Protein AF-A0A935SMT1-F1 (afdb_monomer_lite)

Sequence (274 aa):
MKRYRVLSFDMDSRSHLIKFYQDNSETIKDKTNYQNILLSLKTQFGEDNFNLKIQDLLDIGSKPHSIIAYHNKFLEQIRSSFIIGAYYPALTGACALGERILNHLLLNLRDNYKNTPEYKLVYRKNSFDNWDTLINTLTSWNILLSNASSNYKILKEKRNASIHFTSETDYKERQQAHEALILIQKIIEEQFTAFGDRPWFITDIPGEIYIKSSWESNPFIQLVYLPNSVLVGYKHEIKTIVPSIVINDEFVYGLNTLTDQEFSTKRKMLINDK

Radius of gyration: 21.51 Å; chains: 1; bounding box: 45×62×63 Å

pLDDT: mean 93.0, std 6.71, range [62.22, 98.56]

Foldseek 3Di:
DWFWWFQAWDKDQLLVLLVCLVVPVDDPVSVVVNVVSLVVQCVLQNDPVQVQLSVQDNLLGMFFGFHDDPLRVLLVVLSSCLSNVVLLCNLLSLLVSLQVVLLVCCVQCLVVVCPDPLSVVPVPDNGDPPQVSSLVSCVVLVLADPQLSVLSVVSVVLNVVSVDDDPVCVPCSSVSSSVSSSSSSSNRNRRGHSADDDPQWDHPAPPIITGFPVCCPPSNCVVHPNVSTDTAALPKDFPDPPPHTDIDRPDDDDPDDDHSVRRRVSNNVVVVVD

Structure (mmCIF, N/CA/C/O backbone):
data_AF-A0A935SMT1-F1
#
_entry.id   AF-A0A935SMT1-F1
#
loop_
_atom_site.group_PDB
_atom_site.id
_atom_site.type_symbol
_atom_site.label_atom_id
_atom_site.label_alt_id
_atom_site.label_comp_id
_atom_site.label_asym_id
_atom_site.label_entity_id
_atom_site.label_seq_id
_atom_site.pdbx_PDB_ins_code
_atom_site.Cartn_x
_atom_site.Cartn_y
_atom_site.Cartn_z
_atom_site.occupancy
_atom_site.B_iso_or_equiv
_atom_site.auth_seq_id
_atom_site.auth_comp_id
_atom_site.auth_asym_id
_atom_site.auth_atom_id
_atom_site.pdbx_PDB_model_num
ATOM 1 N N . MET A 1 1 ? 15.975 -3.447 -23.149 1.00 83.88 1 MET A N 1
ATOM 2 C CA . MET A 1 1 ? 15.822 -2.072 -23.685 1.00 83.88 1 MET A CA 1
ATOM 3 C C . MET A 1 1 ? 14.800 -1.285 -22.898 1.00 83.88 1 MET A C 1
ATOM 5 O O . MET A 1 1 ? 15.101 -0.179 -22.474 1.00 83.88 1 MET A O 1
ATOM 9 N N . LYS A 1 2 ? 13.598 -1.841 -22.744 1.00 92.62 2 LYS A N 1
ATOM 10 C CA . LYS A 1 2 ? 12.524 -1.231 -21.976 1.00 92.62 2 LYS A CA 1
ATOM 11 C C . LYS A 1 2 ? 12.621 -1.605 -20.497 1.00 92.62 2 LYS A C 1
ATOM 13 O O . LYS A 1 2 ? 13.309 -2.572 -20.156 1.00 92.62 2 LYS A O 1
ATOM 18 N N . ARG A 1 3 ? 11.960 -0.823 -19.653 1.00 95.38 3 ARG A N 1
ATOM 19 C CA . ARG A 1 3 ? 11.749 -1.090 -18.231 1.00 95.38 3 ARG A CA 1
ATOM 20 C C . ARG A 1 3 ? 10.288 -0.863 -17.899 1.00 95.38 3 ARG A C 1
ATOM 22 O O . ARG A 1 3 ? 9.640 -0.011 -18.506 1.00 95.38 3 ARG A O 1
ATOM 29 N N . TYR A 1 4 ? 9.776 -1.635 -16.952 1.00 96.50 4 TYR A N 1
ATOM 30 C CA . TYR A 1 4 ? 8.433 -1.416 -16.435 1.00 96.50 4 TYR A CA 1
ATOM 31 C C . TYR A 1 4 ? 8.428 -0.151 -15.587 1.00 96.50 4 TYR A C 1
ATOM 33 O O . TYR A 1 4 ? 9.112 -0.091 -14.569 1.00 96.50 4 TYR A O 1
ATOM 41 N N . ARG A 1 5 ? 7.683 0.861 -16.029 1.00 95.50 5 ARG A N 1
ATOM 42 C CA . ARG A 1 5 ? 7.455 2.106 -15.301 1.00 95.50 5 ARG A CA 1
ATOM 43 C C . ARG A 1 5 ? 6.213 1.970 -14.435 1.00 95.50 5 ARG A C 1
ATOM 45 O O . ARG A 1 5 ? 5.144 1.630 -14.947 1.00 95.50 5 ARG A O 1
ATOM 52 N N . VAL A 1 6 ? 6.351 2.283 -13.152 1.00 94.25 6 VAL A N 1
ATOM 53 C CA . VAL A 1 6 ? 5.227 2.335 -12.216 1.00 94.25 6 VAL A CA 1
ATOM 54 C C . VAL A 1 6 ? 4.478 3.648 -12.432 1.00 94.25 6 VAL A C 1
ATOM 56 O O . VAL A 1 6 ? 5.052 4.725 -12.285 1.00 94.25 6 VAL A O 1
ATOM 59 N N . LEU A 1 7 ? 3.207 3.558 -12.828 1.00 89.81 7 LEU A N 1
ATOM 60 C CA . LEU A 1 7 ? 2.361 4.725 -13.124 1.00 89.81 7 LEU A CA 1
ATOM 61 C C . LEU A 1 7 ? 0.996 4.682 -12.437 1.00 89.81 7 LEU A C 1
ATOM 63 O O . LEU A 1 7 ? 0.390 5.730 -12.233 1.00 89.81 7 LEU A O 1
ATOM 67 N N . SER A 1 8 ? 0.524 3.492 -12.075 1.00 89.12 8 SER A N 1
ATOM 68 C CA . SER A 1 8 ? -0.805 3.290 -11.507 1.00 89.12 8 SER A CA 1
ATOM 69 C C . SER A 1 8 ? -0.701 3.064 -10.004 1.00 89.12 8 SER A C 1
ATOM 71 O O . SER A 1 8 ? -0.373 1.967 -9.547 1.00 89.12 8 SER A O 1
ATOM 73 N N . PHE A 1 9 ? -0.987 4.104 -9.228 1.00 91.94 9 PHE A N 1
ATOM 74 C CA . PHE A 1 9 ? -0.970 4.065 -7.768 1.00 91.94 9 PHE A CA 1
ATOM 75 C C . PHE A 1 9 ? -2.169 4.813 -7.184 1.00 91.94 9 PHE A C 1
ATOM 77 O O . PHE A 1 9 ? -2.806 5.631 -7.845 1.00 91.94 9 PHE A O 1
ATOM 84 N N . ASP A 1 10 ? -2.483 4.491 -5.940 1.00 93.12 10 ASP A N 1
ATOM 85 C CA . ASP A 1 10 ? -3.602 5.019 -5.175 1.00 93.12 10 ASP A CA 1
ATOM 86 C C . ASP A 1 10 ? -3.064 5.825 -3.988 1.00 93.12 10 ASP A C 1
ATOM 88 O O . ASP A 1 10 ? -2.146 5.393 -3.287 1.00 93.12 10 ASP A O 1
ATOM 92 N N . MET A 1 11 ? -3.620 7.019 -3.794 1.00 91.94 11 MET A N 1
ATOM 93 C CA . MET A 1 11 ? -3.213 7.962 -2.758 1.00 91.94 11 MET A CA 1
ATOM 94 C C . MET A 1 11 ? -4.387 8.853 -2.344 1.00 91.94 11 MET A C 1
ATOM 96 O O . MET A 1 11 ? -5.293 9.127 -3.126 1.00 91.94 11 MET A O 1
ATOM 100 N N . ASP A 1 12 ? -4.320 9.364 -1.120 1.00 94.25 12 ASP A N 1
ATOM 101 C CA . ASP A 1 12 ? -5.205 10.404 -0.605 1.00 94.25 12 ASP A CA 1
ATOM 102 C C . ASP A 1 12 ? -4.364 11.358 0.242 1.00 94.25 12 ASP A C 1
ATOM 104 O O . ASP A 1 12 ? -3.879 10.990 1.316 1.00 94.25 12 ASP A O 1
ATOM 108 N N . SER A 1 13 ? -4.161 12.569 -0.275 1.00 94.00 13 SER A N 1
ATOM 109 C CA . SER A 1 13 ? -3.344 13.620 0.335 1.00 94.00 13 SER A CA 1
ATOM 110 C C . SER A 1 13 ? -4.173 14.711 1.017 1.00 94.00 13 SER A C 1
ATOM 112 O O . SER A 1 13 ? -3.616 15.730 1.425 1.00 94.00 13 SER A O 1
ATOM 114 N N . ARG A 1 14 ? -5.494 14.536 1.166 1.00 95.38 14 ARG A N 1
ATOM 115 C CA . ARG A 1 14 ? -6.378 15.588 1.702 1.00 95.38 14 ARG A CA 1
ATOM 116 C C . ARG A 1 14 ? -6.002 16.029 3.112 1.00 95.38 14 ARG A C 1
ATOM 118 O O . ARG A 1 14 ? -6.043 17.221 3.385 1.00 95.38 14 ARG A O 1
ATOM 125 N N . SER A 1 15 ? -5.574 15.113 3.979 1.00 96.00 15 SER A N 1
ATOM 126 C CA . SER A 1 15 ? -5.045 15.437 5.316 1.00 96.00 15 S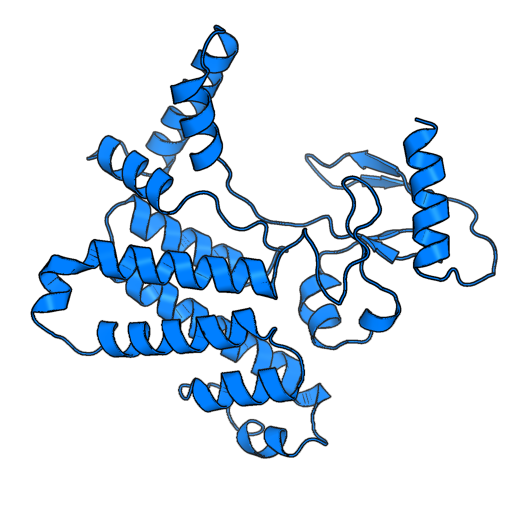ER A CA 1
ATOM 127 C C . SER A 1 15 ? -3.845 16.392 5.248 1.00 96.00 15 SER A C 1
ATOM 129 O O . SER A 1 15 ? -3.777 17.364 5.996 1.00 96.00 15 SER A O 1
ATOM 131 N N . HIS A 1 16 ? -2.915 16.150 4.319 1.00 94.62 16 HIS A N 1
ATOM 132 C CA . HIS A 1 16 ? -1.757 17.012 4.103 1.00 94.62 16 HIS A CA 1
ATOM 133 C C . HIS A 1 16 ? -2.174 18.383 3.562 1.00 94.62 16 HIS A C 1
ATOM 135 O O . HIS A 1 16 ? -1.711 19.402 4.066 1.00 94.62 16 HIS A O 1
ATOM 141 N N . LEU A 1 17 ? -3.085 18.413 2.585 1.00 94.44 17 LEU A N 1
ATOM 142 C CA . LEU A 1 17 ? -3.597 19.659 2.009 1.00 94.44 17 LEU A CA 1
ATOM 143 C C . LEU A 1 17 ? -4.352 20.506 3.040 1.00 94.44 17 LEU A C 1
ATOM 145 O O . LEU A 1 17 ? -4.173 21.718 3.070 1.00 94.44 17 LEU A O 1
ATOM 149 N N . ILE A 1 18 ? -5.155 19.887 3.911 1.00 95.00 18 ILE A N 1
ATOM 150 C CA . ILE A 1 18 ? -5.840 20.586 5.009 1.00 95.00 18 ILE A CA 1
ATOM 151 C C . ILE A 1 18 ? -4.824 21.280 5.904 1.00 95.00 18 ILE A C 1
ATOM 153 O O . ILE A 1 18 ? -4.951 22.479 6.131 1.00 95.00 18 ILE A O 1
ATOM 157 N N . LYS A 1 19 ? -3.804 20.549 6.366 1.00 93.56 19 LYS A N 1
ATOM 158 C CA . LYS A 1 19 ? -2.768 21.112 7.233 1.00 93.56 19 LYS A CA 1
ATOM 159 C C . LYS A 1 19 ? -2.008 22.243 6.537 1.00 93.56 19 LYS A C 1
ATOM 161 O O . LYS A 1 19 ? -1.865 23.322 7.096 1.00 93.56 19 LYS A O 1
ATOM 166 N N . PHE A 1 20 ? -1.604 22.024 5.285 1.00 93.31 20 PHE A N 1
ATOM 167 C CA . PHE A 1 20 ? -0.946 23.046 4.474 1.00 93.31 20 PHE A CA 1
ATOM 168 C C . PHE A 1 20 ? -1.778 24.331 4.397 1.00 93.31 20 PHE A C 1
ATOM 170 O O . PHE A 1 20 ? -1.256 25.412 4.655 1.00 93.31 20 PHE A O 1
ATOM 177 N N . TYR A 1 21 ? -3.072 24.221 4.091 1.00 93.44 21 TYR A N 1
ATOM 178 C CA . TYR A 1 21 ? -3.947 25.383 3.991 1.00 93.44 21 TYR A CA 1
ATOM 179 C C . TYR A 1 21 ? -4.240 26.034 5.345 1.00 93.44 21 TYR A C 1
ATOM 181 O O . TYR A 1 21 ? -4.327 27.257 5.402 1.00 93.44 21 TYR A O 1
ATOM 189 N N . GLN A 1 22 ? -4.364 25.275 6.432 1.00 88.88 22 GLN A N 1
ATOM 190 C CA . GLN A 1 22 ? -4.521 25.853 7.771 1.00 88.88 22 GLN A CA 1
ATOM 191 C C . GLN A 1 22 ? -3.324 26.729 8.156 1.00 88.88 22 GLN A C 1
ATOM 193 O O . GLN A 1 22 ? -3.518 27.798 8.730 1.00 88.88 22 GLN A O 1
ATOM 198 N N . ASP A 1 23 ? -2.120 26.308 7.769 1.00 89.19 23 ASP A N 1
ATOM 199 C CA . ASP A 1 23 ? -0.878 26.988 8.130 1.00 89.19 23 ASP A CA 1
ATOM 200 C C . ASP A 1 23 ? -0.494 28.114 7.142 1.00 89.19 23 ASP A C 1
ATOM 202 O O . ASP A 1 23 ? 0.168 29.069 7.539 1.00 89.19 23 ASP A O 1
ATOM 206 N N . ASN A 1 24 ? -0.895 28.024 5.861 1.00 88.00 24 ASN A N 1
ATOM 207 C CA . ASN A 1 24 ? -0.335 28.850 4.772 1.00 88.00 24 ASN A CA 1
ATOM 208 C C . ASN A 1 24 ? -1.377 29.517 3.842 1.00 88.00 24 ASN A C 1
ATOM 210 O O . ASN A 1 24 ? -1.016 29.987 2.764 1.00 88.00 24 ASN A O 1
ATOM 214 N N . SER A 1 25 ? -2.676 29.542 4.176 1.00 83.00 25 SER A N 1
ATOM 215 C CA . SER A 1 25 ? -3.699 30.121 3.274 1.00 83.00 25 SER A CA 1
ATOM 216 C C . SER A 1 25 ? -3.649 31.650 3.194 1.00 83.00 25 SER A C 1
ATOM 218 O O . SER A 1 25 ? -4.391 32.352 3.887 1.00 83.00 25 SER A O 1
ATOM 220 N N . GLU A 1 26 ? -2.847 32.172 2.273 1.00 83.94 26 GLU A N 1
ATOM 221 C CA . GLU A 1 26 ? -2.718 33.615 2.041 1.00 83.94 26 GLU A CA 1
ATOM 222 C C . GLU A 1 26 ? -3.620 34.109 0.900 1.00 83.94 26 GLU A C 1
ATOM 224 O O . GLU A 1 26 ? -4.198 35.199 0.981 1.00 83.94 26 GLU A O 1
ATOM 229 N N . THR A 1 27 ? -3.812 33.304 -0.151 1.00 89.69 27 THR A N 1
ATOM 230 C CA . THR A 1 27 ? -4.522 33.742 -1.361 1.00 89.69 27 THR A CA 1
ATOM 231 C C . THR A 1 27 ? -6.014 33.390 -1.357 1.00 89.69 27 THR A C 1
ATOM 233 O O . THR A 1 27 ? -6.475 32.478 -0.668 1.00 89.69 27 THR A O 1
ATOM 236 N N . ILE A 1 28 ? -6.804 34.092 -2.184 1.00 87.00 28 ILE A N 1
ATOM 237 C CA . ILE A 1 28 ? -8.218 33.742 -2.429 1.00 87.00 28 ILE A CA 1
ATOM 238 C C . ILE A 1 28 ? -8.327 32.314 -2.985 1.00 87.00 28 ILE A C 1
ATOM 240 O O . ILE A 1 28 ? -9.208 31.562 -2.577 1.00 87.00 28 ILE A O 1
ATOM 244 N N . LYS A 1 29 ? -7.405 31.921 -3.874 1.00 90.19 29 LYS A N 1
ATOM 245 C CA . LYS A 1 29 ? -7.378 30.586 -4.480 1.00 90.19 29 LYS A CA 1
ATOM 246 C C . LYS A 1 29 ? -7.160 29.491 -3.433 1.00 90.19 29 LYS A C 1
ATOM 248 O O . LYS A 1 29 ? -7.851 28.477 -3.481 1.00 90.19 29 LYS A O 1
ATOM 253 N N . ASP A 1 30 ? -6.260 29.707 -2.476 1.00 90.31 30 ASP A N 1
ATOM 254 C CA . ASP A 1 30 ? -5.999 28.751 -1.391 1.00 90.31 30 ASP A CA 1
ATOM 255 C C . ASP A 1 30 ? -7.227 28.576 -0.500 1.00 90.31 30 ASP A C 1
ATOM 257 O O . ASP A 1 30 ? -7.635 27.451 -0.214 1.00 90.31 30 ASP A O 1
ATOM 261 N N . LYS A 1 31 ? -7.898 29.686 -0.166 1.00 89.94 31 LYS A N 1
ATOM 262 C CA . LYS A 1 31 ? -9.157 29.665 0.589 1.00 89.94 31 LYS A CA 1
ATOM 263 C C . LYS A 1 31 ? -10.252 28.893 -0.150 1.00 89.94 31 LYS A C 1
ATOM 265 O O . LYS A 1 31 ? -10.936 28.077 0.466 1.00 89.94 31 LYS A O 1
ATOM 270 N N . THR A 1 32 ? -10.400 29.096 -1.461 1.00 93.56 32 THR A N 1
ATOM 271 C CA . THR A 1 32 ? -11.358 28.341 -2.285 1.00 93.56 32 THR A CA 1
ATOM 272 C C . THR A 1 32 ? -11.012 26.852 -2.340 1.00 93.56 32 THR A C 1
ATOM 274 O O . THR A 1 32 ? -11.894 26.014 -2.165 1.00 93.56 32 THR A O 1
ATOM 277 N N . ASN A 1 33 ? -9.739 26.495 -2.529 1.00 93.19 33 ASN A N 1
ATOM 278 C CA . ASN A 1 33 ? -9.302 25.097 -2.543 1.00 93.19 33 ASN A CA 1
ATOM 279 C C . ASN A 1 33 ? -9.557 24.408 -1.199 1.00 93.19 33 ASN A C 1
ATOM 281 O O . ASN A 1 33 ? -10.091 23.299 -1.170 1.00 93.19 33 ASN A O 1
ATOM 285 N N . TYR A 1 34 ? -9.242 25.080 -0.093 1.00 94.56 34 TYR A N 1
ATOM 286 C CA . TYR A 1 34 ? -9.531 24.596 1.252 1.00 94.56 34 TYR A CA 1
ATOM 287 C C . TYR A 1 34 ? -11.031 24.342 1.453 1.00 94.56 34 TYR A C 1
ATOM 289 O O . TYR A 1 34 ? -11.426 23.254 1.872 1.00 94.56 34 TYR A O 1
ATOM 297 N N . GLN A 1 35 ? -11.884 25.300 1.075 1.00 94.62 35 GLN A N 1
ATOM 298 C CA . GLN A 1 35 ? -13.340 25.145 1.155 1.00 94.62 35 GLN A CA 1
ATOM 299 C C . GLN A 1 35 ? -13.855 23.982 0.299 1.00 94.62 35 GLN A C 1
ATOM 301 O O . GLN A 1 35 ? -14.699 23.218 0.765 1.00 94.62 35 GLN A O 1
ATOM 306 N N . ASN A 1 36 ? -13.318 23.795 -0.909 1.00 95.94 36 ASN A N 1
ATOM 307 C CA . ASN A 1 36 ? -13.680 22.675 -1.778 1.00 95.94 36 ASN A CA 1
ATOM 308 C C . ASN A 1 36 ? -13.307 21.319 -1.159 1.00 95.94 36 ASN A C 1
ATOM 310 O O . ASN A 1 36 ? -14.089 20.370 -1.244 1.00 95.94 36 ASN A O 1
ATOM 314 N N . ILE A 1 37 ? -12.147 21.225 -0.498 1.00 96.12 37 ILE A N 1
ATOM 315 C CA . ILE A 1 37 ? -11.741 20.013 0.229 1.00 96.12 37 ILE A CA 1
ATOM 316 C C . ILE A 1 37 ? -12.716 19.732 1.376 1.00 96.12 37 ILE A C 1
ATOM 318 O O . ILE A 1 37 ? -13.196 18.605 1.503 1.00 96.12 37 ILE A O 1
ATOM 322 N N . LEU A 1 38 ? -13.057 20.743 2.181 1.00 96.56 38 LEU A N 1
ATOM 323 C CA . LEU A 1 38 ? -14.014 20.575 3.278 1.00 96.56 38 LEU A CA 1
ATOM 324 C C . LEU A 1 38 ? -15.405 20.175 2.775 1.00 96.56 38 LEU A C 1
ATOM 326 O O . LEU A 1 38 ? -16.023 19.282 3.349 1.00 96.56 38 LEU A O 1
ATOM 330 N N . LEU A 1 39 ? -15.887 20.786 1.690 1.00 97.00 39 LEU A N 1
ATOM 331 C CA . LEU A 1 39 ? -17.174 20.444 1.081 1.00 97.00 39 LEU A CA 1
ATOM 332 C C . LEU A 1 39 ? -17.189 18.997 0.565 1.00 97.00 39 LEU A C 1
ATOM 334 O O . LEU A 1 39 ? -18.155 18.269 0.796 1.00 97.00 39 LEU A O 1
ATOM 338 N N . SER A 1 40 ? -16.109 18.560 -0.084 1.00 96.88 40 SER A N 1
ATOM 339 C CA . SER A 1 40 ? -15.934 17.172 -0.527 1.00 96.88 40 SER A CA 1
ATOM 340 C C . SER A 1 40 ? -15.980 16.192 0.651 1.00 96.88 40 SER A C 1
ATOM 342 O O . SER A 1 40 ? -16.707 15.200 0.604 1.00 96.88 40 SER A O 1
ATOM 344 N N . LEU A 1 41 ? -15.291 16.503 1.753 1.00 97.38 41 LEU A N 1
ATOM 345 C CA . LEU A 1 41 ? -15.299 15.675 2.962 1.00 97.38 41 LEU A CA 1
ATOM 346 C C . LEU A 1 41 ? -16.669 15.638 3.644 1.00 97.38 41 LEU A C 1
ATOM 348 O O . LEU A 1 41 ? -17.094 14.570 4.078 1.00 97.38 41 LEU A O 1
ATOM 352 N N . LYS A 1 42 ? -17.390 16.764 3.698 1.00 97.69 42 LYS A N 1
ATOM 353 C CA . LYS A 1 42 ? -18.779 16.803 4.184 1.00 97.69 42 LYS A CA 1
ATOM 354 C C . LYS A 1 42 ? -19.699 15.944 3.326 1.00 97.69 42 LYS A C 1
ATOM 356 O O . LYS A 1 42 ? -20.527 15.217 3.859 1.00 97.69 42 LYS A O 1
ATOM 361 N N . THR A 1 43 ? -19.524 16.002 2.009 1.00 97.62 43 THR A N 1
ATOM 362 C CA . THR A 1 43 ? -20.305 15.200 1.060 1.00 97.62 43 THR A CA 1
ATOM 363 C C . THR A 1 43 ? -20.022 13.709 1.243 1.00 97.62 43 THR A C 1
ATOM 365 O O . THR A 1 43 ? -20.943 12.901 1.206 1.00 97.62 43 THR A O 1
ATOM 368 N N . GLN A 1 44 ? -18.760 13.338 1.476 1.00 97.12 44 GLN A N 1
ATOM 369 C CA . GLN A 1 44 ? -18.358 11.944 1.653 1.00 97.12 44 GLN A CA 1
ATOM 370 C C . GLN A 1 44 ? -18.760 11.367 3.018 1.00 97.12 44 GLN A C 1
ATOM 372 O O . GLN A 1 44 ? -19.205 10.224 3.085 1.00 97.12 44 GLN A O 1
ATOM 377 N N . PHE A 1 45 ? -18.572 12.121 4.104 1.00 97.38 45 PHE A N 1
ATOM 378 C CA . PHE A 1 45 ? -18.676 11.596 5.470 1.00 97.38 45 PHE A CA 1
ATOM 379 C C . PHE A 1 45 ? -19.866 12.140 6.269 1.00 97.38 45 PHE A C 1
ATOM 381 O O . PHE A 1 45 ? -20.123 11.646 7.366 1.00 97.38 45 PHE A O 1
ATOM 388 N N . GLY A 1 46 ? -20.596 13.131 5.757 1.00 97.19 46 GLY A N 1
ATOM 389 C CA . GLY A 1 46 ? -21.705 13.801 6.443 1.00 97.19 46 GLY A CA 1
ATOM 390 C C . GLY A 1 46 ? -21.260 14.902 7.416 1.00 97.19 46 GLY A C 1
ATOM 391 O O . GLY A 1 46 ? -20.127 14.904 7.908 1.00 97.19 46 GLY A O 1
ATOM 392 N N . GLU A 1 47 ? -22.172 15.830 7.721 1.00 96.56 47 GLU A N 1
ATOM 393 C CA . GLU A 1 47 ? -21.890 17.028 8.533 1.00 96.56 47 GLU A CA 1
ATOM 394 C C . GLU A 1 47 ? -21.878 16.787 10.052 1.00 96.56 47 GLU A C 1
ATOM 396 O O . GLU A 1 47 ? -21.242 17.543 10.789 1.00 96.56 47 GLU A O 1
ATOM 401 N N . ASP A 1 48 ? -22.527 15.728 10.535 1.00 96.38 48 ASP A N 1
ATOM 402 C CA . ASP A 1 48 ? -22.574 15.435 11.970 1.00 96.38 48 ASP A CA 1
ATOM 403 C C . ASP A 1 48 ? -21.170 15.183 12.526 1.00 96.38 48 ASP A C 1
ATOM 405 O O . ASP A 1 48 ? -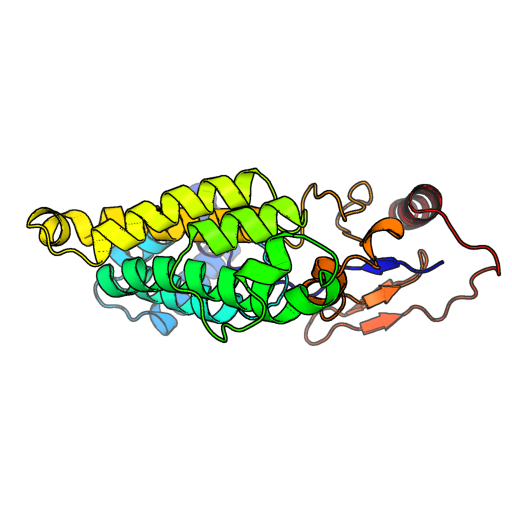20.390 14.431 11.939 1.00 96.38 48 ASP A O 1
ATOM 409 N N . ASN A 1 49 ? -20.837 15.803 13.662 1.00 95.75 49 ASN A N 1
ATOM 410 C CA . ASN A 1 49 ? -19.520 15.708 14.308 1.00 95.75 49 ASN A CA 1
ATOM 411 C C . ASN A 1 49 ? -18.331 16.003 13.369 1.00 95.75 49 ASN A C 1
ATOM 413 O O . ASN A 1 49 ? -17.234 15.489 13.578 1.00 95.75 49 ASN A O 1
ATOM 417 N N . PHE A 1 50 ? -18.517 16.835 12.337 1.00 97.44 50 PHE A N 1
ATOM 418 C CA . PHE A 1 50 ? -17.527 17.022 11.270 1.00 97.44 50 PHE A CA 1
ATOM 419 C C . PHE A 1 50 ? -16.132 17.439 11.760 1.00 97.44 50 PHE A C 1
ATOM 421 O O . PHE A 1 50 ? -15.134 16.961 11.230 1.00 97.44 50 PHE A O 1
ATOM 428 N N . ASN A 1 51 ? -16.040 18.262 12.809 1.00 97.00 51 ASN A N 1
ATOM 429 C CA . ASN A 1 51 ? -14.749 18.654 13.386 1.00 97.00 51 ASN A CA 1
ATOM 430 C C . ASN A 1 51 ? -13.953 17.448 13.912 1.00 97.00 51 ASN A C 1
ATOM 432 O O . ASN A 1 51 ? -12.743 17.388 13.711 1.00 97.00 51 ASN A O 1
ATOM 436 N N . LEU A 1 52 ? -14.629 16.474 14.533 1.00 97.38 52 LEU A N 1
ATOM 437 C CA . LEU A 1 52 ? -13.987 15.239 14.982 1.00 97.38 52 LEU A CA 1
ATOM 438 C C . LEU A 1 52 ? -13.506 14.414 13.784 1.00 97.38 52 LEU A C 1
ATOM 440 O O . LEU A 1 52 ? -12.373 13.955 13.792 1.00 97.38 52 LEU A O 1
ATOM 444 N N . LYS A 1 53 ? -14.301 14.330 12.710 1.00 98.19 53 LYS A N 1
ATOM 445 C CA . LYS A 1 53 ? -13.913 13.626 11.474 1.00 98.19 53 LYS A CA 1
ATOM 446 C C . LYS A 1 53 ? -12.676 14.239 10.814 1.00 98.19 53 LYS A C 1
ATOM 448 O O . LYS A 1 53 ? -11.817 13.522 10.306 1.00 98.19 53 LYS A O 1
ATOM 453 N N . ILE A 1 54 ? -12.571 15.571 10.825 1.00 97.94 54 ILE A N 1
ATOM 454 C CA . ILE A 1 54 ? -11.370 16.274 10.357 1.00 97.94 54 ILE A CA 1
ATOM 455 C C . ILE A 1 54 ? -10.173 15.928 11.241 1.00 97.94 54 ILE A C 1
ATOM 457 O O . ILE A 1 54 ? -9.111 15.617 10.704 1.00 97.94 54 ILE A O 1
ATOM 461 N N . GLN A 1 55 ? -10.339 15.926 12.566 1.00 97.94 55 GLN A N 1
ATOM 462 C CA . GLN A 1 55 ? -9.268 15.523 13.475 1.00 97.94 55 GLN A CA 1
ATOM 463 C C . GLN A 1 55 ? -8.843 14.069 13.238 1.00 97.94 55 GLN A C 1
ATOM 465 O O . GLN A 1 55 ? -7.653 13.796 13.129 1.00 97.94 55 GLN A O 1
ATOM 470 N N . ASP A 1 56 ? -9.792 13.149 13.077 1.00 98.19 56 ASP A N 1
ATOM 471 C CA . ASP A 1 56 ? -9.518 11.740 12.797 1.00 98.19 56 ASP A CA 1
ATOM 472 C C . ASP A 1 56 ? -8.766 11.558 11.471 1.00 98.19 56 ASP A C 1
ATOM 474 O O . ASP A 1 56 ? -7.800 10.797 11.416 1.00 98.19 56 ASP A O 1
ATOM 478 N N . LEU A 1 57 ? -9.145 12.294 10.416 1.00 98.00 57 LEU A N 1
ATOM 479 C CA . LEU A 1 57 ? -8.428 12.312 9.136 1.00 98.00 57 LEU A CA 1
ATOM 480 C C . LEU A 1 57 ? -6.992 12.847 9.281 1.00 98.00 57 LEU A C 1
ATOM 482 O O . LEU A 1 57 ? -6.068 12.312 8.664 1.00 98.00 57 LEU A O 1
ATOM 486 N N . LEU A 1 58 ? -6.798 13.905 10.070 1.00 97.75 58 LEU A N 1
ATOM 487 C CA . LEU A 1 58 ? -5.474 14.466 10.341 1.00 97.75 58 LEU A CA 1
ATOM 488 C C . LEU A 1 58 ? -4.603 13.488 11.142 1.00 97.75 58 LEU A C 1
ATOM 490 O O . LEU A 1 58 ? -3.433 13.311 10.802 1.00 97.75 58 LEU A O 1
ATOM 494 N N . ASP A 1 59 ? -5.180 12.805 12.132 1.00 97.94 59 ASP A N 1
ATOM 495 C CA . ASP A 1 59 ? -4.481 11.863 13.011 1.00 97.94 59 ASP A CA 1
ATOM 496 C C . ASP A 1 59 ? -3.995 10.610 12.271 1.00 97.94 59 ASP A C 1
ATOM 498 O O . ASP A 1 59 ? -2.904 10.108 12.552 1.00 97.94 59 ASP A O 1
ATOM 502 N N . ILE A 1 60 ? -4.776 10.091 11.316 1.00 97.44 60 ILE A N 1
ATOM 503 C CA . ILE A 1 60 ? -4.373 8.932 10.492 1.00 97.44 60 ILE A CA 1
ATOM 504 C C . ILE A 1 60 ? -3.489 9.324 9.304 1.00 97.44 60 ILE A C 1
ATOM 506 O O . ILE A 1 60 ? -2.887 8.456 8.661 1.00 97.44 60 ILE A O 1
ATOM 510 N N . GLY A 1 61 ? -3.427 10.622 9.001 1.00 97.06 61 GLY A N 1
ATOM 511 C CA . GLY A 1 61 ? -2.620 11.196 7.938 1.00 97.06 61 GLY A CA 1
ATOM 512 C C . GLY A 1 61 ? -3.012 10.738 6.532 1.00 97.06 61 GLY A C 1
ATOM 513 O O . GLY A 1 61 ? -4.088 10.182 6.280 1.00 97.06 61 GLY A O 1
ATOM 514 N N . SER A 1 62 ? -2.110 11.011 5.588 1.00 95.44 62 SER A N 1
ATOM 515 C CA . SER A 1 62 ? -2.305 10.661 4.180 1.00 95.44 62 SER A CA 1
ATOM 516 C C . SER A 1 62 ? -2.309 9.149 3.994 1.00 95.44 62 SER A C 1
ATOM 518 O O . SER A 1 62 ? -1.634 8.413 4.718 1.00 95.44 62 SER A O 1
ATOM 520 N N . LYS A 1 63 ? -3.043 8.678 2.988 1.00 94.75 63 LYS A N 1
ATOM 521 C CA . LYS A 1 63 ? -2.946 7.281 2.559 1.00 94.75 63 LYS A CA 1
ATOM 522 C C . LYS A 1 63 ? -1.533 7.023 2.005 1.00 94.75 63 LYS A C 1
ATOM 524 O O . LYS A 1 63 ? -1.013 7.899 1.308 1.00 94.75 63 LYS A O 1
ATOM 529 N N . PRO A 1 64 ? -0.912 5.864 2.296 1.00 93.75 64 PRO A N 1
ATOM 530 C CA . PRO A 1 64 ? 0.366 5.490 1.693 1.00 93.75 64 PRO A CA 1
ATOM 531 C C . PRO A 1 64 ? 0.261 5.484 0.165 1.00 93.75 64 PRO A C 1
ATOM 533 O O . PRO A 1 64 ? -0.800 5.151 -0.371 1.00 93.75 64 PRO A O 1
ATOM 536 N N . HIS A 1 65 ? 1.350 5.822 -0.530 1.00 92.62 65 HIS A N 1
ATOM 537 C CA . HIS A 1 65 ? 1.381 5.825 -1.998 1.00 92.62 65 HIS A CA 1
ATOM 538 C C . HIS A 1 65 ? 1.500 4.391 -2.499 1.00 92.62 65 HIS A C 1
ATOM 540 O O . HIS A 1 65 ? 2.577 3.928 -2.857 1.00 92.62 65 HIS A O 1
ATOM 546 N N . SER A 1 66 ? 0.400 3.655 -2.486 1.00 94.25 66 SER A N 1
ATOM 547 C CA . SER A 1 66 ? 0.398 2.231 -2.798 1.00 94.25 66 SER A CA 1
ATOM 548 C C . SER A 1 66 ? 0.215 2.005 -4.291 1.00 94.25 66 SER A C 1
ATOM 550 O O . SER A 1 66 ? -0.681 2.593 -4.892 1.00 94.25 66 SER A O 1
ATOM 552 N N . ILE A 1 67 ? 0.966 1.067 -4.875 1.00 93.31 67 ILE A N 1
ATOM 553 C CA . ILE A 1 67 ? 0.618 0.495 -6.183 1.00 93.31 67 ILE A CA 1
ATOM 554 C C . ILE A 1 67 ? -0.844 0.027 -6.158 1.00 93.31 67 ILE A C 1
ATOM 556 O O . ILE A 1 67 ? -1.302 -0.466 -5.120 1.00 93.31 67 ILE A O 1
ATOM 560 N N . ILE A 1 68 ? -1.582 0.205 -7.261 1.00 87.75 68 ILE A N 1
ATOM 561 C CA . ILE A 1 68 ? -2.974 -0.257 -7.339 1.00 87.75 68 ILE A CA 1
ATOM 562 C C . ILE A 1 68 ? -3.003 -1.778 -7.192 1.00 87.75 68 ILE A C 1
ATOM 564 O O . ILE A 1 68 ? -2.479 -2.523 -8.009 1.00 87.75 68 ILE A O 1
ATOM 568 N N . ALA A 1 69 ? -3.628 -2.254 -6.131 1.00 87.62 69 ALA A N 1
ATOM 569 C CA . ALA A 1 69 ? -3.714 -3.659 -5.796 1.00 87.62 69 ALA A CA 1
ATOM 570 C C . ALA A 1 69 ? -4.994 -3.941 -4.998 1.00 87.62 69 ALA A C 1
ATOM 572 O O . ALA A 1 69 ? -5.785 -3.061 -4.650 1.00 87.62 69 ALA A O 1
ATOM 573 N N . TYR A 1 70 ? -5.217 -5.218 -4.702 1.00 90.81 70 TYR A N 1
ATOM 574 C CA . TYR A 1 70 ? -6.439 -5.699 -4.059 1.00 90.81 70 TYR A CA 1
ATOM 575 C C . TYR A 1 70 ? -6.686 -5.100 -2.663 1.00 90.81 70 TYR A C 1
ATOM 577 O O . TYR A 1 70 ? -7.837 -5.044 -2.227 1.00 90.81 70 TYR A O 1
ATOM 585 N N . HIS A 1 71 ? -5.648 -4.658 -1.941 1.00 95.69 71 HIS A N 1
ATOM 586 C CA . HIS A 1 71 ? -5.782 -4.120 -0.582 1.00 95.69 71 HIS A CA 1
ATOM 587 C C . HIS A 1 71 ? -6.255 -2.664 -0.532 1.00 95.69 71 HIS A C 1
ATOM 589 O O . HIS A 1 71 ? -6.817 -2.260 0.485 1.00 95.69 71 HIS A O 1
ATOM 595 N N . ASN A 1 72 ? -6.094 -1.888 -1.611 1.00 96.19 72 ASN A N 1
ATOM 596 C CA . ASN A 1 72 ? -6.403 -0.452 -1.638 1.00 96.19 72 ASN A CA 1
ATOM 597 C C . ASN A 1 72 ? -7.857 -0.138 -1.282 1.00 96.19 72 ASN A C 1
ATOM 599 O O . ASN A 1 72 ? -8.126 0.770 -0.493 1.00 96.19 72 ASN A O 1
ATOM 603 N N . LYS A 1 73 ? -8.795 -0.931 -1.819 1.00 96.44 73 LYS A N 1
ATOM 604 C CA . LYS A 1 73 ? -10.230 -0.796 -1.534 1.00 96.44 73 LYS A CA 1
ATOM 605 C C . LYS A 1 73 ? -10.543 -1.035 -0.057 1.00 96.44 73 LYS A C 1
ATOM 607 O O . LYS A 1 73 ? -11.341 -0.310 0.525 1.00 96.44 73 LYS A O 1
ATOM 612 N N . PHE A 1 74 ? -9.931 -2.050 0.548 1.00 98.12 74 PHE A N 1
ATOM 613 C CA . PHE A 1 74 ? -10.172 -2.376 1.953 1.00 98.12 74 PHE A CA 1
ATOM 614 C C . PHE A 1 74 ? -9.544 -1.333 2.877 1.00 98.12 74 PHE A C 1
ATOM 616 O O . PHE A 1 74 ? -10.184 -0.925 3.840 1.00 98.12 74 PHE A O 1
ATOM 623 N N . LEU A 1 75 ? -8.342 -0.840 2.553 1.00 98.31 75 LEU A N 1
ATOM 624 C CA . LEU A 1 75 ? -7.730 0.257 3.302 1.00 98.31 75 LEU A CA 1
ATOM 625 C C . LEU A 1 75 ? -8.623 1.506 3.282 1.00 98.31 75 LEU A C 1
ATOM 627 O O . LEU A 1 75 ? -8.799 2.137 4.319 1.00 98.31 75 LEU A O 1
ATOM 631 N N . GLU A 1 76 ? -9.223 1.834 2.135 1.00 97.81 76 GLU A N 1
ATOM 632 C CA . GLU A 1 76 ? -10.155 2.963 2.018 1.00 97.81 76 GLU A CA 1
ATOM 633 C C . GLU A 1 76 ? -11.374 2.812 2.937 1.00 97.81 76 GLU A C 1
ATOM 635 O O . GLU A 1 76 ? -11.761 3.754 3.628 1.00 97.81 76 GLU A O 1
ATOM 640 N N . GLN A 1 77 ? -11.952 1.610 2.990 1.00 98.12 77 GLN A N 1
ATOM 641 C CA . GLN A 1 77 ? -13.081 1.305 3.870 1.00 98.12 77 GLN A CA 1
ATOM 642 C C . GLN A 1 77 ? -12.696 1.434 5.346 1.00 98.12 77 GLN A C 1
ATOM 644 O O . GLN A 1 77 ? -13.435 2.030 6.121 1.00 98.12 77 GLN A O 1
ATOM 649 N N . ILE A 1 78 ? -11.522 0.930 5.731 1.00 98.56 78 ILE A N 1
ATOM 650 C CA . ILE A 1 78 ? -11.026 1.002 7.111 1.00 98.56 78 ILE A CA 1
ATOM 651 C C . ILE A 1 78 ? -10.768 2.453 7.524 1.00 98.56 78 ILE A C 1
ATOM 653 O O . ILE A 1 78 ? -11.182 2.868 8.606 1.00 98.56 78 ILE A O 1
ATOM 657 N N . ARG A 1 79 ? -10.118 3.238 6.654 1.00 98.38 79 ARG A N 1
ATOM 658 C CA . ARG A 1 79 ? -9.889 4.672 6.879 1.00 98.38 79 ARG A CA 1
ATOM 659 C C . ARG A 1 79 ? -11.211 5.415 7.025 1.00 98.38 79 ARG A C 1
ATOM 661 O O . ARG A 1 79 ? -11.370 6.179 7.968 1.00 98.38 79 ARG A O 1
ATOM 668 N N . SER A 1 80 ? -12.169 5.144 6.141 1.00 98.31 80 SER A N 1
ATOM 669 C CA . SER A 1 80 ? -13.506 5.739 6.207 1.00 98.31 80 SER A CA 1
ATOM 670 C C . SER A 1 80 ? -14.206 5.412 7.526 1.00 98.31 80 SER A C 1
ATOM 672 O O . SER A 1 80 ? -14.731 6.322 8.157 1.00 98.31 80 SER A O 1
ATOM 674 N N . SER A 1 81 ? -14.154 4.155 7.983 1.00 98.44 81 SER A N 1
ATOM 675 C CA . SER A 1 81 ? -14.697 3.750 9.287 1.00 98.44 81 SER A CA 1
ATOM 676 C C . SER A 1 81 ? -14.067 4.529 10.440 1.00 98.44 81 SER A C 1
ATOM 678 O O . SER A 1 81 ? -14.785 4.996 11.317 1.00 98.44 81 SER A O 1
ATOM 680 N N . PHE A 1 82 ? -12.744 4.721 10.423 1.00 98.50 82 PHE A N 1
ATOM 681 C CA . PHE A 1 82 ? -12.067 5.513 11.449 1.00 98.50 82 PHE A CA 1
ATOM 682 C C . PHE A 1 82 ? -12.539 6.973 11.433 1.00 98.50 82 PHE A C 1
ATOM 684 O O . PHE A 1 82 ? -12.916 7.499 12.471 1.00 98.50 82 PHE A O 1
ATOM 691 N N . ILE A 1 83 ? -12.592 7.595 10.249 1.00 98.31 83 ILE A N 1
ATOM 692 C CA . ILE A 1 83 ? -12.974 9.006 10.070 1.00 98.31 83 ILE A CA 1
ATOM 693 C C . ILE A 1 83 ? -14.406 9.282 10.539 1.00 98.31 83 ILE A C 1
ATOM 695 O O . ILE A 1 83 ? -14.682 10.363 11.043 1.00 98.31 83 ILE A O 1
ATOM 699 N N . ILE A 1 84 ? -15.337 8.338 10.374 1.00 98.00 84 ILE A N 1
ATOM 700 C CA . ILE A 1 84 ? -16.728 8.521 10.821 1.00 98.00 84 ILE A CA 1
ATOM 701 C C . ILE A 1 84 ? -16.946 8.168 12.302 1.00 98.00 84 ILE A C 1
ATOM 703 O O . ILE A 1 84 ? -18.089 8.176 12.754 1.00 98.00 84 ILE A O 1
ATOM 707 N N . GLY A 1 85 ? -15.886 7.841 13.049 1.00 96.81 85 GLY A N 1
ATOM 708 C CA . GLY A 1 85 ? -15.959 7.449 14.459 1.00 96.81 85 GLY A CA 1
ATOM 709 C C . GLY A 1 85 ? -16.346 5.985 14.702 1.00 96.81 85 GLY A C 1
ATOM 710 O O . GLY A 1 85 ? -16.599 5.596 15.838 1.00 96.81 85 GLY A O 1
ATOM 711 N N . ALA A 1 86 ? -16.383 5.143 13.666 1.00 96.75 86 ALA A N 1
ATOM 712 C CA . ALA A 1 86 ? -16.627 3.706 13.789 1.00 96.75 86 ALA A CA 1
ATOM 713 C C . ALA A 1 86 ? -15.312 2.963 14.101 1.00 96.75 86 ALA A C 1
ATOM 715 O O . ALA A 1 86 ? -14.781 2.203 13.281 1.00 96.75 86 ALA A O 1
ATOM 716 N N . TYR A 1 87 ? -14.771 3.200 15.300 1.00 96.00 87 TYR A N 1
ATOM 717 C CA . TYR A 1 87 ? -13.427 2.759 15.683 1.00 96.00 87 TYR A CA 1
ATOM 718 C C . TYR A 1 87 ? -13.278 1.240 15.775 1.00 96.00 87 TYR A C 1
ATOM 720 O O . TYR A 1 87 ? -12.309 0.701 15.244 1.00 96.00 87 TYR A O 1
ATOM 728 N N . TYR A 1 88 ? -14.235 0.519 16.365 1.00 93.62 88 TYR A N 1
ATOM 729 C CA . TYR A 1 88 ? -14.162 -0.945 16.426 1.00 93.62 88 TYR A CA 1
ATOM 730 C C . TYR A 1 88 ? -14.154 -1.611 15.029 1.00 93.62 88 TYR A C 1
ATOM 732 O O . TYR A 1 88 ? -13.277 -2.445 14.764 1.00 93.62 88 TYR A O 1
ATOM 740 N N . PRO A 1 89 ? -15.025 -1.214 14.073 1.00 96.00 89 PRO A N 1
ATOM 741 C CA . PRO A 1 89 ? -14.896 -1.630 12.675 1.00 96.00 89 PRO A CA 1
ATOM 742 C C . PRO A 1 89 ? -13.552 -1.272 12.028 1.00 96.00 89 PRO A C 1
ATOM 744 O O . PRO A 1 89 ? -13.020 -2.066 11.252 1.00 96.00 89 PRO A O 1
ATOM 747 N N . ALA A 1 90 ? -12.973 -0.109 12.339 1.00 97.88 90 ALA A N 1
ATOM 748 C CA . ALA A 1 90 ? -11.654 0.263 11.829 1.00 97.88 90 ALA A CA 1
ATOM 749 C C . ALA A 1 90 ? -10.536 -0.632 12.403 1.00 97.88 90 ALA A C 1
ATOM 751 O O . ALA A 1 90 ? -9.700 -1.133 11.652 1.00 97.88 90 ALA A O 1
ATOM 752 N N . LEU A 1 91 ? -10.550 -0.897 13.713 1.00 96.00 91 LEU A N 1
ATOM 753 C CA . LEU A 1 91 ? -9.599 -1.779 14.395 1.00 96.00 91 LEU A CA 1
ATOM 754 C C . LEU A 1 91 ? -9.638 -3.203 13.828 1.00 96.00 91 LEU A C 1
ATOM 756 O O . LEU A 1 91 ? -8.616 -3.746 13.396 1.00 96.00 91 LEU A O 1
ATOM 760 N N . THR A 1 92 ? -10.826 -3.806 13.813 1.00 95.19 92 THR A N 1
ATOM 761 C CA . THR A 1 92 ? -11.021 -5.179 13.330 1.00 95.19 92 THR A CA 1
ATOM 762 C C . THR A 1 92 ? -10.749 -5.284 11.832 1.00 95.19 92 THR A C 1
ATOM 764 O O . THR A 1 92 ? -10.083 -6.223 11.393 1.00 95.19 92 THR A O 1
ATOM 767 N N . GLY A 1 93 ? -11.164 -4.283 11.051 1.00 97.56 93 GLY A N 1
ATOM 768 C CA . GLY A 1 93 ? -10.880 -4.186 9.624 1.00 97.56 93 GLY A CA 1
ATOM 769 C C . GLY A 1 93 ? -9.383 -4.095 9.314 1.00 97.56 93 GLY A C 1
ATOM 770 O O . GLY A 1 93 ? -8.908 -4.817 8.439 1.00 97.56 93 GLY A O 1
ATOM 771 N N . ALA A 1 94 ? -8.616 -3.282 10.051 1.00 98.12 94 ALA A N 1
ATOM 772 C CA . ALA A 1 94 ? -7.158 -3.189 9.903 1.00 98.12 94 ALA A CA 1
ATOM 773 C C . ALA A 1 94 ? -6.469 -4.538 10.151 1.00 98.12 94 ALA A C 1
ATOM 775 O O . ALA A 1 94 ? -5.631 -4.973 9.357 1.00 98.12 94 ALA A O 1
ATOM 776 N N . CYS A 1 95 ? -6.873 -5.235 11.213 1.00 96.56 95 CYS A N 1
ATOM 777 C CA . CYS A 1 95 ? -6.360 -6.561 11.541 1.00 96.56 95 CYS A CA 1
ATOM 778 C C . CYS A 1 95 ? -6.721 -7.599 10.465 1.00 96.56 95 CYS A C 1
ATOM 780 O O . CYS A 1 95 ? -5.855 -8.340 9.996 1.00 96.56 95 CYS A O 1
ATOM 782 N N . ALA A 1 96 ? -7.983 -7.621 10.027 1.00 96.38 96 ALA A N 1
ATOM 783 C CA . ALA A 1 96 ? -8.463 -8.527 8.988 1.00 96.38 96 ALA A CA 1
ATOM 784 C C . ALA A 1 96 ? -7.787 -8.272 7.632 1.00 96.38 96 ALA A C 1
ATOM 786 O O . ALA A 1 96 ? -7.480 -9.218 6.908 1.00 96.38 96 ALA A O 1
ATOM 787 N N . LEU A 1 97 ? -7.506 -7.010 7.289 1.00 98.06 97 LEU A N 1
ATOM 788 C CA . LEU A 1 97 ? -6.768 -6.670 6.076 1.00 98.06 97 LEU A CA 1
ATOM 789 C C . LEU A 1 97 ? -5.337 -7.214 6.118 1.00 98.06 97 LEU A C 1
ATOM 791 O O . LEU A 1 97 ? -4.881 -7.766 5.119 1.00 98.06 97 LEU A O 1
ATOM 795 N N . GLY A 1 98 ? -4.657 -7.126 7.265 1.00 97.56 98 GLY A N 1
ATOM 796 C CA . GLY A 1 98 ? -3.337 -7.733 7.442 1.00 97.56 98 GLY A CA 1
ATOM 797 C C . GLY A 1 98 ? -3.344 -9.240 7.157 1.00 97.56 98 GLY A C 1
ATOM 798 O O . GLY A 1 98 ? -2.568 -9.720 6.330 1.00 97.56 98 GLY A O 1
ATOM 799 N N . GLU A 1 99 ? -4.283 -9.974 7.761 1.00 96.25 99 GLU A N 1
ATOM 800 C CA . GLU A 1 99 ? -4.460 -11.415 7.519 1.00 96.25 99 GLU A CA 1
ATOM 801 C C . GLU A 1 99 ? -4.761 -11.710 6.044 1.00 96.25 99 GLU A C 1
ATOM 803 O O . GLU A 1 99 ? -4.188 -12.627 5.446 1.00 96.25 99 GLU A O 1
ATOM 808 N N . ARG A 1 100 ? -5.637 -10.905 5.435 1.00 96.25 100 ARG A N 1
ATOM 809 C CA . ARG A 1 100 ? -6.038 -11.044 4.034 1.00 96.25 100 ARG A CA 1
ATOM 810 C C . ARG A 1 100 ? -4.868 -10.834 3.078 1.00 96.25 100 ARG A C 1
ATOM 812 O O . ARG A 1 100 ? -4.762 -11.587 2.113 1.00 96.25 100 ARG A O 1
ATOM 819 N N . ILE A 1 101 ? -4.000 -9.852 3.329 1.00 97.81 101 ILE A N 1
ATOM 820 C CA . ILE A 1 101 ? -2.809 -9.604 2.504 1.00 97.81 101 ILE A CA 1
ATOM 821 C C . ILE A 1 101 ? -1.853 -10.795 2.575 1.00 97.81 101 ILE A C 1
ATOM 823 O O . ILE A 1 101 ? -1.430 -11.307 1.538 1.00 97.81 101 ILE A O 1
ATOM 827 N N . LEU A 1 102 ? -1.565 -11.291 3.782 1.00 97.62 102 LEU A N 1
ATOM 828 C CA . LEU A 1 102 ? -0.707 -12.464 3.970 1.00 97.62 102 LEU A CA 1
ATOM 829 C C . LEU A 1 102 ? -1.262 -13.698 3.243 1.00 97.62 102 LEU A C 1
ATOM 831 O O . LEU A 1 102 ? -0.530 -14.376 2.522 1.00 97.62 102 LEU A O 1
ATOM 835 N N . ASN A 1 103 ? -2.565 -13.956 3.383 1.00 96.62 103 ASN A N 1
ATOM 836 C CA . ASN A 1 103 ? -3.245 -15.050 2.691 1.00 96.62 103 ASN A CA 1
ATOM 837 C C . ASN A 1 103 ? -3.170 -14.896 1.169 1.00 96.62 103 ASN A C 1
ATOM 839 O O . ASN A 1 103 ? -2.831 -15.848 0.468 1.00 96.62 103 ASN A O 1
ATOM 843 N N . HIS A 1 104 ? -3.465 -13.701 0.656 1.00 96.00 104 HIS A N 1
ATOM 844 C CA . HIS A 1 104 ? -3.442 -13.433 -0.776 1.00 96.00 104 HIS A CA 1
ATOM 845 C C . HIS A 1 104 ? -2.045 -13.645 -1.361 1.00 96.00 104 HIS A C 1
ATOM 847 O O . HIS A 1 104 ? -1.912 -14.317 -2.383 1.00 96.00 104 HIS A O 1
ATOM 853 N N . LEU A 1 105 ? -0.999 -13.108 -0.727 1.00 97.00 105 LEU A N 1
ATOM 854 C CA . LEU A 1 105 ? 0.378 -13.322 -1.175 1.00 97.00 105 LEU A CA 1
ATOM 855 C C . LEU A 1 105 ? 0.727 -14.809 -1.182 1.00 97.00 105 LEU A C 1
ATOM 857 O O . LEU A 1 105 ? 1.178 -15.330 -2.196 1.00 97.00 105 LEU A O 1
ATOM 861 N N . LEU A 1 106 ? 0.480 -15.511 -0.078 1.00 96.69 106 LEU A N 1
ATOM 862 C CA . LEU A 1 106 ? 0.871 -16.908 0.040 1.00 96.69 106 LEU A CA 1
ATOM 863 C C . LEU A 1 106 ? 0.154 -17.800 -0.983 1.00 96.69 106 LEU A C 1
ATOM 865 O O . LEU A 1 106 ? 0.802 -18.600 -1.654 1.00 96.69 106 LEU A O 1
ATOM 869 N N . LEU A 1 107 ? -1.168 -17.667 -1.123 1.00 96.19 107 LEU A N 1
ATOM 870 C CA . LEU A 1 107 ? -1.956 -18.506 -2.029 1.00 96.19 107 LEU A CA 1
ATOM 871 C C . LEU A 1 107 ? -1.549 -18.321 -3.492 1.00 96.19 107 LEU A C 1
ATOM 873 O O . LEU A 1 107 ? -1.485 -19.308 -4.221 1.00 96.19 107 LEU A O 1
ATOM 877 N N . ASN A 1 108 ? -1.246 -17.087 -3.900 1.00 96.25 108 ASN A N 1
ATOM 878 C CA . ASN A 1 108 ? -0.879 -16.780 -5.282 1.00 96.25 108 ASN A CA 1
ATOM 879 C C . ASN A 1 108 ? 0.601 -17.047 -5.594 1.00 96.25 108 ASN A C 1
ATOM 881 O O . ASN A 1 108 ? 0.940 -17.208 -6.760 1.00 96.25 108 ASN A O 1
ATOM 885 N N . LEU A 1 109 ? 1.479 -17.095 -4.585 1.00 96.69 109 LEU A N 1
ATOM 886 C CA . LEU A 1 109 ? 2.925 -17.246 -4.794 1.00 96.69 109 LEU A CA 1
ATOM 887 C C . LEU A 1 109 ? 3.450 -18.646 -4.466 1.00 96.69 109 LEU A C 1
ATOM 889 O O . LEU A 1 109 ? 4.492 -19.033 -4.985 1.00 96.69 109 LEU A O 1
ATOM 893 N N . ARG A 1 110 ? 2.763 -19.438 -3.630 1.00 95.56 110 ARG A N 1
ATOM 894 C CA . ARG A 1 110 ? 3.291 -20.722 -3.120 1.00 95.56 110 ARG A CA 1
ATOM 895 C C . ARG A 1 110 ? 3.749 -21.697 -4.199 1.00 95.56 110 ARG A C 1
ATOM 897 O O . ARG A 1 110 ? 4.693 -22.449 -3.975 1.00 95.56 110 ARG A O 1
ATOM 904 N N . ASP A 1 111 ? 3.102 -21.697 -5.361 1.00 95.94 111 ASP A N 1
ATOM 905 C CA . ASP A 1 111 ? 3.430 -22.636 -6.432 1.00 95.94 111 ASP A CA 1
ATOM 906 C C . ASP A 1 111 ? 4.760 -22.312 -7.122 1.00 95.94 111 ASP A C 1
ATOM 908 O O . ASP A 1 111 ? 5.372 -23.211 -7.702 1.00 95.94 111 ASP A O 1
ATOM 912 N N . ASN A 1 112 ? 5.268 -21.084 -6.980 1.00 97.31 112 ASN A N 1
ATOM 913 C CA . ASN A 1 112 ? 6.622 -20.716 -7.391 1.00 97.31 112 ASN A CA 1
ATOM 914 C C . ASN A 1 112 ? 7.704 -21.287 -6.454 1.00 97.31 112 ASN A C 1
ATOM 916 O O . ASN A 1 112 ? 8.877 -21.296 -6.816 1.00 97.31 112 ASN A O 1
ATOM 920 N N . TYR A 1 113 ? 7.323 -21.795 -5.276 1.00 96.88 113 TYR A N 1
ATOM 921 C CA . TYR A 1 113 ? 8.238 -22.236 -4.219 1.00 96.88 113 TYR A CA 1
ATOM 922 C C . TYR A 1 113 ? 8.053 -23.715 -3.836 1.00 96.88 113 TYR A C 1
ATOM 924 O O . TYR A 1 113 ? 8.438 -24.129 -2.747 1.00 96.88 113 TYR A O 1
ATOM 932 N N . LYS A 1 114 ? 7.525 -24.556 -4.740 1.00 96.44 114 LYS A N 1
ATOM 933 C CA . LYS A 1 114 ? 7.273 -25.999 -4.497 1.00 96.44 114 LYS A CA 1
ATOM 934 C C . LYS A 1 114 ? 8.480 -26.789 -3.982 1.00 96.44 114 LYS A C 1
ATOM 936 O O . LYS A 1 114 ? 8.309 -27.795 -3.298 1.00 96.44 114 LYS A O 1
ATOM 941 N N . ASN A 1 115 ? 9.685 -26.335 -4.318 1.00 95.94 115 ASN A N 1
ATOM 942 C CA . ASN A 1 115 ? 10.937 -27.006 -3.979 1.00 95.94 115 ASN A CA 1
ATOM 943 C C . ASN A 1 115 ? 11.514 -26.581 -2.618 1.00 95.94 115 ASN A C 1
ATOM 945 O O . ASN A 1 115 ? 12.555 -27.103 -2.225 1.00 95.94 115 ASN A O 1
ATOM 949 N N . THR A 1 116 ? 10.884 -25.647 -1.896 1.00 96.31 116 THR A N 1
ATOM 950 C CA . THR A 1 116 ? 11.371 -25.202 -0.582 1.00 96.31 116 THR A CA 1
ATOM 951 C C . THR A 1 116 ? 10.734 -26.015 0.557 1.00 96.31 116 THR A C 1
ATOM 953 O O . THR A 1 116 ? 9.627 -26.547 0.405 1.00 96.31 116 THR A O 1
ATOM 956 N N . PRO A 1 117 ? 11.399 -26.143 1.721 1.00 94.88 117 PRO A N 1
ATOM 957 C CA . PRO A 1 117 ? 10.834 -26.866 2.861 1.00 94.88 117 PRO A CA 1
ATOM 958 C C . PRO A 1 117 ? 9.536 -26.233 3.391 1.00 94.88 117 PRO A C 1
ATOM 960 O O . PRO A 1 117 ? 8.633 -26.960 3.809 1.00 94.88 117 PRO A O 1
ATOM 963 N N . GLU A 1 118 ? 9.403 -24.907 3.320 1.00 94.88 118 GLU A N 1
ATOM 964 C CA . GLU A 1 118 ? 8.236 -24.158 3.802 1.00 94.88 118 GLU A CA 1
ATOM 965 C C . GLU A 1 118 ? 6.961 -24.492 3.022 1.00 94.88 118 GLU A C 1
ATOM 967 O O . GLU A 1 118 ? 5.873 -24.484 3.599 1.00 94.88 118 GLU A O 1
ATOM 972 N N . TYR A 1 119 ? 7.066 -24.865 1.739 1.00 94.88 119 TYR A N 1
ATOM 973 C CA . TYR A 1 119 ? 5.905 -25.230 0.920 1.00 94.88 119 TYR A CA 1
ATOM 974 C C . TYR A 1 119 ? 5.059 -26.335 1.566 1.00 94.88 119 TYR A C 1
ATOM 976 O O . TYR A 1 119 ? 3.827 -26.281 1.548 1.00 94.88 119 TYR A O 1
ATOM 984 N N . LYS A 1 120 ? 5.701 -27.304 2.233 1.00 91.75 120 LYS A N 1
ATOM 985 C CA . LYS A 1 120 ? 5.017 -28.405 2.932 1.00 91.75 120 LYS A CA 1
ATOM 986 C C . LYS A 1 120 ? 4.115 -27.930 4.076 1.00 91.75 120 LYS A C 1
ATOM 988 O O . LYS A 1 120 ? 3.185 -28.643 4.439 1.00 91.75 120 LYS A O 1
ATOM 993 N N . LEU A 1 121 ? 4.349 -26.739 4.625 1.00 90.12 121 LEU A N 1
ATOM 994 C CA . LEU A 1 121 ? 3.511 -26.156 5.676 1.00 90.12 121 LEU A CA 1
ATOM 995 C C . LEU A 1 121 ? 2.235 -25.518 5.109 1.00 90.12 121 LEU A C 1
ATOM 997 O O . LEU A 1 121 ? 1.247 -25.365 5.828 1.00 90.12 121 LEU A O 1
ATOM 1001 N N . VAL A 1 122 ? 2.240 -25.164 3.818 1.00 92.56 122 VAL A N 1
ATOM 1002 C CA . VAL A 1 122 ? 1.222 -24.290 3.216 1.00 92.56 122 VAL A CA 1
ATOM 1003 C C . VAL A 1 122 ? 0.500 -24.871 1.993 1.00 92.56 122 VAL A C 1
ATOM 1005 O O . VAL A 1 122 ? -0.548 -24.366 1.596 1.00 92.56 122 VAL A O 1
ATOM 1008 N N . TYR A 1 123 ? 0.989 -25.961 1.403 1.00 88.38 123 TYR A N 1
ATOM 1009 C CA . TYR A 1 123 ? 0.479 -26.486 0.128 1.00 88.38 123 TYR A CA 1
ATOM 1010 C C . TYR A 1 123 ? -0.993 -26.938 0.123 1.00 88.38 123 TYR A C 1
ATOM 1012 O O . TYR A 1 123 ? -1.664 -26.780 -0.891 1.00 88.38 123 TYR A O 1
ATOM 1020 N N . ARG A 1 124 ? -1.521 -27.494 1.226 1.00 87.06 124 ARG A N 1
ATOM 1021 C CA . ARG A 1 124 ? -2.900 -28.046 1.275 1.00 87.06 124 ARG A CA 1
ATOM 1022 C C . ARG A 1 124 ? -3.969 -27.058 1.723 1.00 87.06 124 ARG A C 1
ATOM 1024 O O . ARG A 1 124 ? -5.154 -27.360 1.616 1.00 87.06 124 ARG A O 1
ATOM 1031 N N . LYS A 1 125 ? -3.576 -25.928 2.305 1.00 83.25 125 LYS A N 1
ATOM 1032 C CA . LYS A 1 125 ? -4.517 -25.003 2.942 1.00 83.25 125 LYS A CA 1
ATOM 1033 C C . LYS A 1 125 ? -5.041 -23.991 1.928 1.00 83.25 125 LYS A C 1
ATOM 1035 O O . LYS A 1 125 ? -4.280 -23.479 1.115 1.00 83.25 125 LYS A O 1
ATOM 1040 N N . ASN A 1 126 ? -6.333 -23.688 2.000 1.00 79.00 126 ASN A N 1
ATOM 1041 C CA . ASN A 1 126 ? -6.976 -22.656 1.172 1.00 79.00 126 ASN A CA 1
ATOM 1042 C C . ASN A 1 126 ? -7.231 -21.352 1.947 1.00 79.00 126 ASN A C 1
ATOM 1044 O O . ASN A 1 126 ? -7.689 -20.373 1.370 1.00 79.00 126 ASN A O 1
ATOM 1048 N N . SER A 1 127 ? -6.943 -21.351 3.249 1.00 77.81 127 SER A N 1
ATOM 1049 C CA . SER A 1 127 ? -6.959 -20.194 4.140 1.00 77.81 127 SER A CA 1
ATOM 1050 C C . SER A 1 127 ? -6.027 -20.467 5.322 1.00 77.81 127 SER A C 1
ATOM 1052 O O . SER A 1 127 ? -5.801 -21.628 5.688 1.00 77.81 127 SER A O 1
ATOM 1054 N N . PHE A 1 128 ? -5.473 -19.404 5.895 1.00 87.25 128 PHE A N 1
ATOM 1055 C CA . PHE A 1 128 ? -4.486 -19.436 6.960 1.00 87.25 128 PHE A CA 1
ATOM 1056 C C . PHE A 1 128 ? -4.861 -18.448 8.060 1.00 87.25 128 PHE A C 1
ATOM 1058 O O . PHE A 1 128 ? -4.870 -17.237 7.856 1.00 87.25 128 PHE A O 1
ATOM 1065 N N . ASP A 1 129 ? -5.104 -18.998 9.239 1.00 84.06 129 ASP A N 1
ATOM 1066 C CA . ASP A 1 129 ? -5.359 -18.311 10.503 1.00 84.06 129 ASP A CA 1
ATOM 1067 C C . ASP A 1 129 ? -4.083 -18.152 11.351 1.00 84.06 129 ASP A C 1
ATOM 1069 O O . ASP A 1 129 ? -3.981 -17.260 12.193 1.00 84.06 129 ASP A O 1
ATOM 1073 N N . ASN A 1 130 ? -3.077 -19.001 11.124 1.00 91.38 130 ASN A N 1
ATOM 1074 C CA . ASN A 1 130 ? -1.781 -18.924 11.790 1.00 91.38 130 ASN A CA 1
ATOM 1075 C C . ASN A 1 130 ? -0.860 -17.904 11.095 1.00 91.38 130 ASN A C 1
ATOM 1077 O O . ASN A 1 130 ? -0.155 -18.224 10.132 1.00 91.38 130 ASN A O 1
ATOM 1081 N N . TRP A 1 131 ? -0.841 -16.681 11.628 1.00 94.75 131 TRP A N 1
ATOM 1082 C CA . TRP A 1 131 ? -0.018 -15.581 11.116 1.00 94.75 131 TRP A CA 1
ATOM 1083 C C . TRP A 1 131 ? 1.483 -15.880 11.156 1.00 94.75 131 TRP A C 1
ATOM 1085 O O . TRP A 1 131 ? 2.182 -15.505 10.222 1.00 94.75 131 TRP A O 1
ATOM 1095 N N . ASP A 1 132 ? 1.996 -16.578 12.177 1.00 95.44 132 ASP A N 1
ATOM 1096 C CA . ASP A 1 132 ? 3.437 -16.874 12.258 1.00 95.44 132 ASP A CA 1
ATOM 1097 C C . ASP A 1 132 ? 3.883 -17.744 11.088 1.00 95.44 132 ASP A C 1
ATOM 1099 O O . ASP A 1 132 ? 4.922 -17.495 10.483 1.00 95.44 132 ASP A O 1
ATOM 1103 N N . THR A 1 133 ? 3.065 -18.734 10.723 1.00 94.56 133 THR A N 1
ATOM 1104 C CA . THR A 1 133 ? 3.337 -19.593 9.565 1.00 94.56 133 THR A CA 1
ATOM 1105 C C . THR A 1 133 ? 3.399 -18.767 8.283 1.00 94.56 133 THR A C 1
ATOM 1107 O O . THR A 1 133 ? 4.329 -18.937 7.497 1.00 94.56 133 THR A O 1
ATOM 1110 N N . LEU A 1 134 ? 2.450 -17.846 8.087 1.00 95.75 134 LEU A N 1
ATOM 1111 C CA . LEU A 1 134 ? 2.413 -16.964 6.918 1.00 95.75 134 LEU A CA 1
ATOM 1112 C C . LEU A 1 134 ? 3.626 -16.033 6.859 1.00 95.75 134 LEU A C 1
ATOM 1114 O O . LEU A 1 134 ? 4.325 -15.994 5.848 1.00 95.75 134 LEU A O 1
ATOM 1118 N N . ILE A 1 135 ? 3.881 -15.305 7.948 1.00 97.69 135 ILE A N 1
ATOM 1119 C CA . ILE A 1 135 ? 4.953 -14.312 8.044 1.00 97.69 135 ILE A CA 1
ATOM 1120 C C . ILE A 1 135 ? 6.306 -14.991 7.845 1.00 97.69 135 ILE A C 1
ATOM 1122 O O . ILE A 1 135 ? 7.100 -14.530 7.025 1.00 97.69 135 ILE A O 1
ATOM 1126 N N . ASN A 1 136 ? 6.561 -16.103 8.541 1.00 97.31 136 ASN A N 1
ATOM 1127 C CA . ASN A 1 136 ? 7.832 -16.815 8.443 1.00 97.31 136 ASN A CA 1
ATOM 1128 C C . ASN A 1 136 ? 8.034 -17.395 7.039 1.00 97.31 136 ASN A C 1
ATOM 1130 O O . ASN A 1 136 ? 9.102 -17.213 6.470 1.00 97.31 136 ASN A O 1
ATOM 1134 N N . THR A 1 137 ? 7.002 -18.003 6.442 1.00 97.25 137 THR A N 1
ATOM 1135 C CA . THR A 1 137 ? 7.095 -18.563 5.081 1.00 97.25 137 THR A CA 1
ATOM 1136 C C . THR A 1 137 ? 7.401 -17.481 4.045 1.00 97.25 137 THR A C 1
ATOM 1138 O O . THR A 1 137 ? 8.352 -17.608 3.278 1.00 97.25 137 THR A O 1
ATOM 1141 N N . LEU A 1 138 ? 6.641 -16.380 4.045 1.00 97.88 138 LEU A N 1
ATOM 1142 C CA . LEU A 1 138 ? 6.849 -15.286 3.093 1.00 97.88 138 LEU A CA 1
ATOM 1143 C C . LEU A 1 138 ? 8.178 -14.545 3.326 1.00 97.88 138 LEU A C 1
ATOM 1145 O O . LEU A 1 138 ? 8.760 -14.028 2.373 1.00 97.88 138 LEU A O 1
ATOM 1149 N N . THR A 1 139 ? 8.673 -14.501 4.567 1.00 97.75 139 THR A N 1
ATOM 1150 C CA . THR A 1 139 ? 10.006 -13.960 4.880 1.00 97.75 139 THR A CA 1
ATOM 1151 C C . THR A 1 139 ? 11.103 -14.885 4.344 1.00 97.75 139 THR A C 1
ATOM 1153 O O . THR A 1 139 ? 12.000 -14.408 3.657 1.00 97.75 139 THR A O 1
ATOM 1156 N N . SER A 1 140 ? 11.012 -16.204 4.565 1.00 97.31 140 SER A N 1
ATOM 1157 C CA . SER A 1 140 ? 11.971 -17.189 4.028 1.00 97.31 140 SER A CA 1
ATOM 1158 C C . SER A 1 140 ? 12.037 -17.180 2.499 1.00 97.31 140 SER A C 1
ATOM 1160 O O . SER A 1 140 ? 13.097 -17.388 1.913 1.00 97.31 140 SER A O 1
ATOM 1162 N N . TRP A 1 141 ? 10.914 -16.901 1.834 1.00 97.31 141 TRP A N 1
ATOM 1163 C CA . TRP A 1 141 ? 10.841 -16.749 0.378 1.00 97.31 141 TRP A CA 1
ATOM 1164 C C . TRP A 1 141 ? 11.352 -15.398 -0.143 1.00 97.31 141 TRP A C 1
ATOM 1166 O O . TRP A 1 141 ? 11.315 -15.166 -1.353 1.00 97.31 141 TRP A O 1
ATOM 1176 N N . ASN A 1 142 ? 11.838 -14.518 0.741 1.00 95.94 142 ASN A N 1
ATOM 1177 C CA . ASN A 1 142 ? 12.255 -13.146 0.437 1.00 95.94 142 ASN A CA 1
ATOM 1178 C C . ASN A 1 142 ? 11.156 -12.320 -0.259 1.00 95.94 142 ASN A C 1
ATOM 1180 O O . ASN A 1 142 ? 11.447 -11.466 -1.095 1.00 95.94 142 ASN A O 1
ATOM 1184 N N . ILE A 1 143 ? 9.887 -12.591 0.065 1.00 97.12 143 ILE A N 1
ATOM 1185 C CA . ILE A 1 143 ? 8.743 -11.810 -0.422 1.00 97.12 143 ILE A CA 1
ATOM 1186 C C . ILE A 1 143 ? 8.498 -10.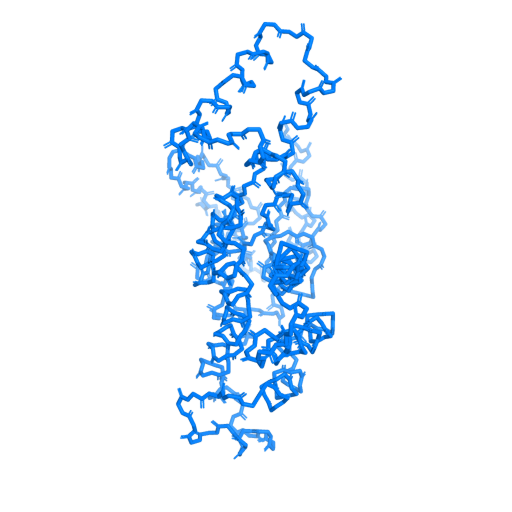629 0.511 1.00 97.12 143 ILE A C 1
ATOM 1188 O O . ILE A 1 143 ? 8.372 -9.500 0.045 1.00 97.12 143 ILE A O 1
ATOM 1192 N N . LEU A 1 144 ? 8.426 -10.882 1.824 1.00 97.75 144 LEU A N 1
ATOM 1193 C CA . LEU A 1 144 ? 8.242 -9.817 2.808 1.00 97.75 144 LEU A CA 1
ATOM 1194 C C . LEU A 1 144 ? 9.564 -9.123 3.121 1.00 97.75 144 LEU A C 1
ATOM 1196 O O . LEU A 1 144 ? 10.548 -9.772 3.475 1.00 97.75 144 LEU A O 1
ATOM 1200 N N . LEU A 1 145 ? 9.546 -7.793 3.081 1.00 97.19 145 LEU A N 1
ATOM 1201 C CA . LEU A 1 145 ? 10.624 -6.984 3.637 1.00 97.19 145 LEU A CA 1
ATOM 1202 C C . LEU A 1 145 ? 10.671 -7.127 5.165 1.00 97.19 145 LEU A C 1
ATOM 1204 O O . LEU A 1 145 ? 9.652 -7.355 5.825 1.00 97.19 145 LEU A O 1
ATOM 1208 N N . SER A 1 146 ? 11.861 -6.964 5.743 1.00 96.31 146 SER A N 1
ATOM 1209 C CA . SER A 1 146 ? 12.102 -7.149 7.182 1.00 96.31 146 SER A CA 1
ATOM 1210 C C . SER A 1 146 ? 11.207 -6.256 8.048 1.00 96.31 146 SER A C 1
ATOM 1212 O O . SER A 1 146 ? 10.593 -6.730 9.005 1.00 96.31 146 SER A O 1
ATOM 1214 N N . ASN A 1 147 ? 11.064 -4.982 7.677 1.00 96.38 147 ASN A N 1
ATOM 1215 C CA . ASN A 1 147 ? 10.203 -4.028 8.375 1.00 96.38 147 ASN A CA 1
ATOM 1216 C C . ASN A 1 147 ? 8.719 -4.405 8.264 1.00 96.38 147 ASN A C 1
ATOM 1218 O O . ASN A 1 147 ? 7.988 -4.327 9.253 1.00 96.38 147 ASN A O 1
ATOM 1222 N N . ALA A 1 148 ? 8.271 -4.866 7.092 1.00 97.19 148 ALA A N 1
ATOM 1223 C CA . ALA A 1 148 ? 6.898 -5.323 6.895 1.00 97.19 148 ALA A CA 1
ATOM 1224 C C . ALA A 1 148 ? 6.608 -6.548 7.775 1.00 97.19 148 ALA A C 1
ATOM 1226 O O . ALA A 1 148 ? 5.600 -6.573 8.479 1.00 97.19 148 ALA A O 1
ATOM 1227 N N . SER A 1 149 ? 7.526 -7.520 7.805 1.00 97.69 149 SER A N 1
ATOM 1228 C CA . SER A 1 149 ? 7.452 -8.715 8.657 1.00 97.69 149 SER A CA 1
ATOM 1229 C C . SER A 1 149 ? 7.324 -8.357 10.144 1.00 97.69 149 SER A C 1
ATOM 1231 O O . SER A 1 149 ? 6.438 -8.865 10.834 1.00 97.69 149 SER A O 1
ATOM 1233 N N . SER A 1 150 ? 8.137 -7.414 10.632 1.00 97.94 150 SER A N 1
ATOM 1234 C CA . SER A 1 150 ? 8.050 -6.909 12.010 1.00 97.94 150 SER A CA 1
ATOM 1235 C C . SER A 1 150 ? 6.711 -6.225 12.298 1.00 97.94 150 SER A C 1
ATOM 1237 O O . SER A 1 150 ? 6.074 -6.525 13.307 1.00 97.94 150 SER A O 1
ATOM 1239 N N . ASN A 1 151 ? 6.228 -5.369 11.394 1.00 98.25 151 ASN A N 1
ATOM 1240 C CA . ASN A 1 151 ? 4.939 -4.699 11.568 1.00 98.25 151 ASN A CA 1
ATOM 1241 C C . ASN A 1 151 ? 3.760 -5.687 11.566 1.00 98.25 151 ASN A C 1
ATOM 1243 O O . ASN A 1 151 ? 2.816 -5.502 12.333 1.00 98.25 151 ASN A O 1
ATOM 1247 N N . TYR A 1 152 ? 3.815 -6.765 10.773 1.00 98.19 152 TYR A N 1
ATOM 1248 C CA . TYR A 1 152 ? 2.805 -7.827 10.821 1.00 98.19 152 TYR A CA 1
ATOM 1249 C C . TYR A 1 152 ? 2.755 -8.532 12.177 1.00 98.19 152 TYR A C 1
ATOM 1251 O O . TYR A 1 152 ? 1.664 -8.846 12.650 1.00 98.19 152 TYR A O 1
ATOM 1259 N N . LYS A 1 153 ? 3.905 -8.764 12.822 1.00 97.56 153 LYS A N 1
ATOM 1260 C CA . LYS A 1 153 ? 3.950 -9.368 14.165 1.00 97.56 153 LYS A CA 1
ATOM 1261 C C . LYS A 1 153 ? 3.266 -8.475 15.201 1.00 97.56 153 LYS A C 1
ATOM 1263 O O . LYS A 1 153 ? 2.466 -8.972 15.983 1.00 97.56 153 LYS A O 1
ATOM 1268 N N . ILE A 1 154 ? 3.484 -7.162 15.133 1.00 97.50 154 ILE A N 1
ATOM 1269 C CA . ILE A 1 154 ? 2.804 -6.196 16.011 1.00 97.50 154 ILE A CA 1
ATOM 1270 C C . ILE A 1 154 ? 1.295 -6.159 15.709 1.00 97.50 154 ILE A C 1
ATOM 1272 O O . ILE A 1 154 ? 0.463 -6.155 16.616 1.00 97.50 154 ILE A O 1
ATOM 1276 N N . LEU A 1 155 ? 0.906 -6.172 14.429 1.00 97.44 155 LEU A N 1
ATOM 1277 C CA . LEU A 1 155 ? -0.507 -6.171 14.040 1.00 97.44 155 LEU A CA 1
ATOM 1278 C C . LEU A 1 155 ? -1.235 -7.451 14.495 1.00 97.44 155 LEU A C 1
ATOM 1280 O O . LEU A 1 155 ? -2.389 -7.381 14.916 1.00 97.44 155 LEU A O 1
ATOM 1284 N N . LYS A 1 156 ? -0.559 -8.605 14.481 1.00 95.38 156 LYS A N 1
ATOM 1285 C CA . LYS A 1 156 ? -1.075 -9.875 15.017 1.00 95.38 156 LYS A CA 1
ATOM 1286 C C . LYS A 1 156 ? -1.427 -9.768 16.503 1.00 95.38 156 LYS A C 1
ATOM 1288 O O . LYS A 1 156 ? -2.474 -10.259 16.922 1.00 95.38 156 LYS A O 1
ATOM 1293 N N . GLU A 1 157 ? -0.572 -9.135 17.303 1.00 93.31 157 GLU A N 1
ATOM 1294 C CA . GLU A 1 157 ? -0.826 -8.932 18.736 1.00 93.31 157 GLU A CA 1
ATOM 1295 C C . GLU A 1 157 ? -2.078 -8.078 18.955 1.00 93.31 157 GLU A C 1
ATOM 1297 O O . GLU A 1 157 ? -2.943 -8.440 19.755 1.00 93.31 157 GLU A O 1
ATOM 1302 N N . LYS A 1 158 ? -2.240 -7.009 18.164 1.00 91.81 158 LYS A N 1
ATOM 1303 C CA . LYS A 1 158 ? -3.454 -6.180 18.186 1.00 91.81 158 LYS A CA 1
ATOM 1304 C C . LYS A 1 158 ? -4.700 -6.952 17.782 1.00 91.81 158 LYS A C 1
ATOM 1306 O O . LYS A 1 158 ? -5.731 -6.811 18.430 1.00 91.81 158 LYS A O 1
ATOM 1311 N N . ARG A 1 159 ? -4.605 -7.806 16.761 1.00 90.81 159 ARG A N 1
ATOM 1312 C CA . ARG A 1 159 ? -5.702 -8.680 16.328 1.00 90.81 159 ARG A CA 1
ATOM 1313 C C . ARG A 1 159 ? -6.169 -9.575 17.471 1.00 90.81 159 ARG A C 1
ATOM 1315 O O . ARG A 1 159 ? -7.361 -9.610 17.759 1.00 90.81 159 ARG A O 1
ATOM 1322 N N . ASN A 1 160 ? -5.240 -10.232 18.164 1.00 86.31 160 ASN A N 1
ATOM 1323 C CA . ASN A 1 160 ? -5.564 -11.067 19.321 1.00 86.31 160 ASN A CA 1
ATOM 1324 C C . ASN A 1 160 ? -6.230 -10.253 20.442 1.00 86.31 160 ASN A C 1
ATOM 1326 O O . ASN A 1 160 ? -7.268 -10.664 20.954 1.00 86.31 160 ASN A O 1
ATOM 1330 N N . ALA A 1 161 ? -5.695 -9.073 20.765 1.00 85.19 161 ALA A N 1
ATOM 1331 C CA . ALA A 1 161 ? -6.273 -8.192 21.780 1.00 85.19 161 ALA A CA 1
ATOM 1332 C C . ALA A 1 161 ? -7.665 -7.651 21.398 1.00 85.19 161 ALA A C 1
ATOM 1334 O O . ALA A 1 161 ? -8.508 -7.480 22.266 1.00 85.19 161 ALA A O 1
ATOM 1335 N N . SER A 1 162 ? -7.928 -7.411 20.108 1.00 83.75 162 SER A N 1
ATOM 1336 C CA . SER A 1 162 ? -9.206 -6.858 19.628 1.00 83.75 162 SER A CA 1
ATOM 1337 C C . SER A 1 162 ? -10.369 -7.857 19.621 1.00 83.75 162 SER A C 1
ATOM 1339 O O . SER A 1 162 ? -11.529 -7.452 19.618 1.00 83.75 162 SER A O 1
ATOM 1341 N N . ILE A 1 163 ? -10.066 -9.160 19.577 1.00 78.94 163 ILE A N 1
ATOM 1342 C CA . ILE A 1 163 ? -11.069 -10.236 19.520 1.00 78.94 163 ILE A CA 1
ATOM 1343 C C . ILE A 1 163 ? -11.411 -10.737 20.928 1.00 78.94 163 ILE A C 1
ATOM 1345 O O . ILE A 1 163 ? -12.546 -11.132 21.190 1.00 78.94 163 ILE A O 1
ATOM 1349 N N . HIS A 1 164 ? -10.441 -10.732 21.842 1.00 76.19 164 HIS A N 1
ATOM 1350 C CA . HIS A 1 164 ? -10.678 -11.100 23.231 1.00 76.19 164 HIS A CA 1
ATOM 1351 C C . HIS A 1 164 ? -11.232 -9.898 23.997 1.00 76.19 164 HIS A C 1
ATOM 1353 O O . HIS A 1 164 ? -10.522 -8.924 24.226 1.00 76.19 164 HIS A O 1
ATOM 1359 N N . PHE A 1 165 ? -12.505 -9.979 24.396 1.00 67.50 165 PHE A N 1
ATOM 1360 C CA . PHE A 1 165 ? -13.143 -8.941 25.203 1.00 67.50 165 PHE A CA 1
ATOM 1361 C C . PHE A 1 165 ? -12.328 -8.668 26.473 1.00 67.50 165 PHE A C 1
ATOM 1363 O O . PHE A 1 165 ? -12.060 -9.573 27.266 1.00 67.50 165 PHE A O 1
ATOM 1370 N N . THR A 1 166 ? -11.964 -7.405 26.669 1.00 65.94 166 THR A N 1
ATOM 1371 C CA . THR A 1 166 ? -11.404 -6.891 27.918 1.00 65.94 166 THR A CA 1
ATOM 1372 C C . THR A 1 166 ? -12.128 -5.592 28.238 1.00 65.94 166 THR A C 1
ATOM 1374 O O . THR A 1 166 ? -12.462 -4.841 27.333 1.00 65.94 166 THR A O 1
ATOM 1377 N N . SER A 1 167 ? -12.359 -5.272 29.509 1.00 65.12 167 SER A N 1
ATOM 1378 C CA . SER A 1 167 ? -13.019 -4.007 29.878 1.00 65.12 167 SER A CA 1
ATOM 1379 C C . SER A 1 167 ? -12.270 -2.758 29.382 1.00 65.12 167 SER A C 1
ATOM 1381 O O . SER A 1 167 ? -12.840 -1.674 29.331 1.00 65.12 167 SER A O 1
ATOM 1383 N N . GLU A 1 168 ? -10.998 -2.895 28.995 1.00 64.50 168 GLU A N 1
ATOM 1384 C CA . GLU A 1 168 ? -10.205 -1.823 28.398 1.00 64.50 168 GLU A CA 1
ATOM 1385 C C . GLU A 1 168 ? -10.569 -1.507 26.938 1.00 64.50 168 GLU A C 1
ATOM 1387 O O . GLU A 1 168 ? -10.360 -0.367 26.515 1.00 64.50 168 GLU A O 1
ATOM 1392 N N . THR A 1 169 ? -11.107 -2.462 26.163 1.00 62.22 169 THR A N 1
ATOM 1393 C CA . THR A 1 169 ? -11.464 -2.219 24.750 1.00 62.22 169 THR A CA 1
ATOM 1394 C C . THR A 1 169 ? -12.608 -1.219 24.609 1.00 62.22 169 THR A C 1
ATOM 1396 O O . THR A 1 169 ? -12.609 -0.452 23.650 1.00 62.22 169 THR A O 1
ATOM 1399 N N . ASP A 1 170 ? -13.504 -1.141 25.596 1.00 68.94 170 ASP A N 1
ATOM 1400 C CA . ASP A 1 170 ? -14.686 -0.268 25.550 1.00 68.94 170 ASP A CA 1
ATOM 1401 C C . ASP A 1 170 ? -14.344 1.225 25.704 1.00 68.94 170 ASP A C 1
ATOM 1403 O O . ASP A 1 170 ? -15.085 2.083 25.234 1.00 68.94 170 ASP A O 1
ATOM 1407 N N . TYR A 1 171 ? -13.205 1.558 26.327 1.00 77.19 171 TYR A N 1
ATOM 1408 C CA . TYR A 1 171 ? -12.805 2.954 26.576 1.00 77.19 171 TYR A CA 1
ATOM 1409 C C . TYR A 1 171 ? -11.593 3.407 25.752 1.00 77.19 171 TYR A C 1
ATOM 1411 O O . TYR A 1 171 ? -11.295 4.600 25.701 1.00 77.19 171 TYR A O 1
ATOM 1419 N N . LYS A 1 172 ? -10.873 2.475 25.113 1.00 87.38 172 LYS A N 1
ATOM 1420 C CA . LYS A 1 172 ? -9.659 2.756 24.321 1.00 87.38 172 LYS A CA 1
ATOM 1421 C C . LYS A 1 172 ? -9.815 2.445 22.830 1.00 87.38 172 LYS A C 1
ATOM 1423 O O . LYS A 1 172 ? -8.821 2.480 22.102 1.00 87.38 172 LYS A O 1
ATOM 1428 N N . GLU A 1 173 ? -11.032 2.173 22.357 1.00 87.12 173 GLU A N 1
ATOM 1429 C CA . GLU A 1 173 ? -11.302 1.754 20.975 1.00 87.12 173 GLU A CA 1
ATOM 1430 C C . GLU A 1 173 ? -10.692 2.690 19.921 1.00 87.12 173 GLU A C 1
ATOM 1432 O O . GLU A 1 173 ? -10.042 2.218 18.988 1.00 87.12 173 GLU A O 1
ATOM 1437 N N . ARG A 1 174 ? -10.798 4.015 20.104 1.00 94.62 174 ARG A N 1
ATOM 1438 C CA . ARG A 1 174 ? -10.208 5.004 19.190 1.00 94.62 174 ARG A CA 1
ATOM 1439 C C . ARG A 1 174 ? -8.695 4.861 19.096 1.00 94.62 174 ARG A C 1
ATOM 1441 O O . ARG A 1 174 ? -8.147 4.824 17.998 1.00 94.62 174 ARG A O 1
ATOM 1448 N N . GLN A 1 175 ? -8.016 4.785 20.241 1.00 95.06 175 GLN A N 1
ATOM 1449 C CA . GLN A 1 175 ? -6.560 4.666 20.289 1.00 95.06 175 GLN A CA 1
ATOM 1450 C C . GLN A 1 175 ? -6.106 3.353 19.642 1.00 95.06 175 GLN A C 1
ATOM 1452 O O . GLN A 1 175 ? -5.208 3.350 18.803 1.00 95.06 175 GLN A O 1
ATOM 1457 N N . GLN A 1 176 ? -6.753 2.239 19.980 1.00 94.19 176 GLN A N 1
ATOM 1458 C CA . GLN A 1 176 ? -6.408 0.936 19.414 1.00 94.19 176 GLN A CA 1
ATOM 1459 C C . GLN A 1 176 ? -6.633 0.899 17.898 1.00 94.19 176 GLN A C 1
ATOM 1461 O O . GLN A 1 176 ? -5.781 0.389 17.165 1.00 94.19 176 GLN A O 1
ATOM 1466 N N . ALA A 1 177 ? -7.744 1.470 17.425 1.00 96.56 177 ALA A N 1
ATOM 1467 C CA . ALA A 1 177 ? -8.048 1.590 16.006 1.00 96.56 177 ALA A CA 1
ATOM 1468 C C . ALA A 1 177 ? -7.017 2.452 15.272 1.00 96.56 177 ALA A C 1
ATOM 1470 O O . ALA A 1 177 ? -6.544 2.052 14.209 1.00 96.56 177 ALA A O 1
ATOM 1471 N N . HIS A 1 178 ? -6.619 3.586 15.857 1.00 97.81 178 HIS A N 1
ATOM 1472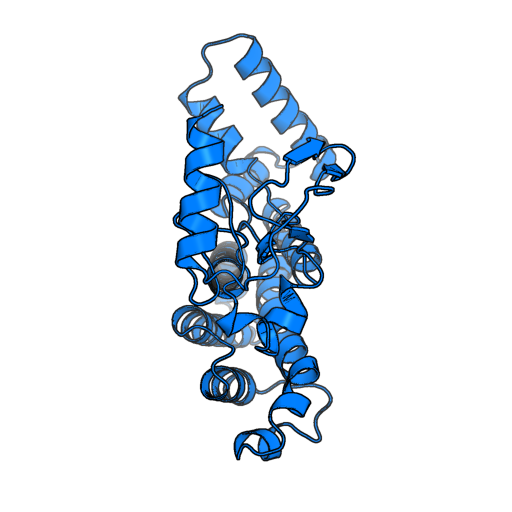 C CA . HIS A 1 178 ? -5.582 4.459 15.305 1.00 97.81 178 HIS A CA 1
ATOM 1473 C C . HIS A 1 178 ? -4.261 3.704 15.164 1.00 97.81 178 HIS A C 1
ATOM 1475 O O . HIS A 1 178 ? -3.704 3.624 14.072 1.00 97.81 178 HIS A O 1
ATOM 1481 N N . GLU A 1 179 ? -3.803 3.053 16.232 1.00 97.38 179 GLU A N 1
ATOM 1482 C CA . GLU A 1 179 ? -2.546 2.309 16.224 1.00 97.38 179 GLU A CA 1
ATOM 1483 C C . GLU A 1 179 ? -2.555 1.153 15.207 1.00 97.38 179 GLU A C 1
ATOM 1485 O O . GLU A 1 179 ? -1.564 0.936 14.505 1.00 97.38 179 GLU A O 1
ATOM 1490 N N . ALA A 1 180 ? -3.663 0.410 15.096 1.00 97.94 180 ALA A N 1
ATOM 1491 C CA . ALA A 1 180 ? -3.809 -0.663 14.111 1.00 97.94 180 ALA A CA 1
ATOM 1492 C C . ALA A 1 180 ? -3.836 -0.127 12.670 1.00 97.94 180 ALA A C 1
ATOM 1494 O O . ALA A 1 180 ? -3.192 -0.697 11.785 1.00 97.94 180 ALA A O 1
ATOM 1495 N N . LEU A 1 181 ? -4.530 0.990 12.440 1.00 98.19 181 LEU A N 1
ATOM 1496 C CA . LEU A 1 181 ? -4.607 1.647 11.139 1.00 98.19 181 LEU A CA 1
ATOM 1497 C C . LEU A 1 181 ? -3.242 2.189 10.692 1.00 98.19 181 LEU A C 1
ATOM 1499 O O . LEU A 1 181 ? -2.823 1.971 9.554 1.00 98.19 181 LEU A O 1
ATOM 1503 N N . ILE A 1 182 ? -2.495 2.825 11.595 1.00 98.25 182 ILE A N 1
ATOM 1504 C CA . ILE A 1 182 ? -1.129 3.275 11.314 1.00 98.25 182 ILE A CA 1
ATOM 1505 C C . ILE A 1 182 ? -0.217 2.085 10.988 1.00 98.25 182 ILE A C 1
ATOM 1507 O O . ILE A 1 182 ? 0.591 2.172 10.062 1.00 98.25 182 ILE A O 1
ATOM 1511 N N . LEU A 1 183 ? -0.346 0.957 11.693 1.00 98.12 183 LEU A N 1
ATOM 1512 C CA . LEU A 1 183 ? 0.448 -0.242 11.402 1.00 98.12 183 LEU A CA 1
ATOM 1513 C C . LEU A 1 183 ? 0.150 -0.827 10.022 1.00 98.12 183 LEU A C 1
ATOM 1515 O O . LEU A 1 183 ? 1.091 -1.113 9.282 1.00 98.12 183 LEU A O 1
ATOM 1519 N N . ILE A 1 184 ? -1.122 -0.974 9.639 1.00 98.38 184 ILE A N 1
ATOM 1520 C CA . ILE A 1 184 ? -1.451 -1.499 8.307 1.00 98.38 184 ILE A CA 1
ATOM 1521 C C . ILE A 1 184 ? -1.025 -0.528 7.197 1.00 98.38 184 ILE A C 1
ATOM 1523 O O . ILE A 1 184 ? -0.532 -0.970 6.162 1.00 98.38 184 ILE A O 1
ATOM 1527 N N . GLN A 1 185 ? -1.100 0.788 7.428 1.00 98.06 185 GLN A N 1
ATOM 1528 C CA . GLN A 1 185 ? -0.543 1.782 6.505 1.00 98.06 185 GLN A CA 1
ATOM 1529 C C . GLN A 1 185 ? 0.974 1.637 6.354 1.00 98.06 185 GLN A C 1
ATOM 1531 O O . GLN A 1 185 ? 1.464 1.657 5.230 1.00 98.06 185 GLN A O 1
ATOM 1536 N N . LYS A 1 186 ? 1.714 1.428 7.451 1.00 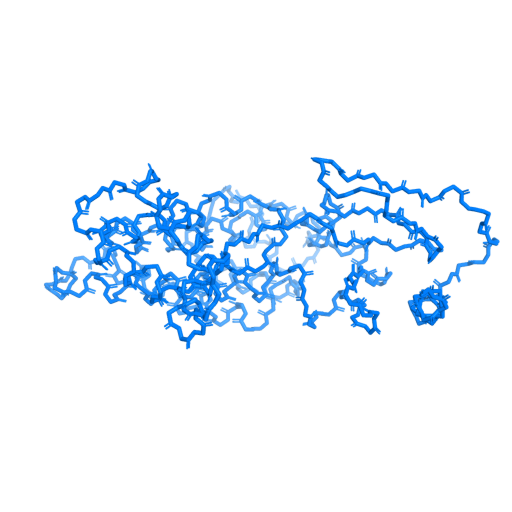97.75 186 LYS A N 1
ATOM 1537 C CA . LYS A 1 186 ? 3.166 1.178 7.409 1.00 97.75 186 LYS A CA 1
ATOM 1538 C C . LYS A 1 186 ? 3.515 -0.108 6.667 1.00 97.75 186 LYS A C 1
ATOM 1540 O O . LYS A 1 186 ? 4.481 -0.127 5.917 1.00 97.75 186 LYS A O 1
ATOM 1545 N N . ILE A 1 187 ? 2.739 -1.174 6.856 1.00 98.19 187 ILE A N 1
ATOM 1546 C CA . ILE A 1 187 ? 2.902 -2.430 6.109 1.00 98.19 187 ILE A CA 1
ATOM 1547 C C . ILE A 1 187 ? 2.721 -2.186 4.608 1.00 98.19 187 ILE A C 1
ATOM 1549 O O . ILE A 1 187 ? 3.521 -2.667 3.807 1.00 98.19 187 ILE A O 1
ATOM 1553 N N . ILE A 1 188 ? 1.680 -1.438 4.234 1.00 97.81 188 ILE A N 1
ATOM 1554 C CA . ILE A 1 188 ? 1.376 -1.127 2.836 1.00 97.81 188 ILE A CA 1
ATOM 1555 C C . ILE A 1 188 ? 2.455 -0.233 2.224 1.00 97.81 188 ILE A C 1
ATOM 1557 O O . ILE A 1 188 ? 2.929 -0.529 1.133 1.00 97.81 188 ILE A O 1
ATOM 1561 N N . GLU A 1 189 ? 2.895 0.804 2.932 1.00 96.06 189 GLU A N 1
ATOM 1562 C CA . GLU A 1 189 ? 3.994 1.663 2.486 1.00 96.06 189 GLU A CA 1
ATOM 1563 C C . GLU A 1 189 ? 5.295 0.866 2.335 1.00 96.06 189 GLU A C 1
ATOM 1565 O O . GLU A 1 189 ? 5.996 0.980 1.336 1.00 96.06 189 GLU A O 1
ATOM 1570 N N . GLU A 1 190 ? 5.631 0.002 3.289 1.00 96.06 190 GLU A N 1
ATOM 1571 C CA . GLU A 1 190 ? 6.858 -0.786 3.210 1.00 96.06 190 GLU A CA 1
ATOM 1572 C C . GLU A 1 190 ? 6.823 -1.749 2.017 1.00 96.06 190 GLU A C 1
ATOM 1574 O O . GLU A 1 190 ? 7.728 -1.755 1.188 1.00 96.06 190 GLU A O 1
ATOM 1579 N N . GLN A 1 191 ? 5.761 -2.541 1.891 1.00 96.50 191 GLN A N 1
ATOM 1580 C CA . GLN A 1 191 ? 5.737 -3.666 0.959 1.00 96.50 191 GLN A CA 1
ATOM 1581 C C . GLN A 1 191 ? 5.204 -3.311 -0.437 1.00 96.50 191 GLN A C 1
ATOM 1583 O O . GLN A 1 191 ? 5.601 -3.944 -1.412 1.00 96.50 191 GLN A O 1
ATOM 1588 N N . PHE A 1 192 ? 4.295 -2.340 -0.542 1.00 96.94 192 PHE A N 1
ATOM 1589 C CA . PHE A 1 192 ? 3.480 -2.085 -1.738 1.00 96.94 192 PHE A CA 1
ATOM 1590 C C . PHE A 1 192 ? 3.567 -0.640 -2.240 1.00 96.94 192 PHE A C 1
ATOM 1592 O O . PHE A 1 192 ? 2.749 -0.231 -3.065 1.00 96.94 192 PHE A O 1
ATOM 1599 N N . THR A 1 193 ? 4.526 0.154 -1.763 1.00 95.44 193 THR A N 1
ATOM 1600 C CA . THR A 1 193 ? 4.681 1.534 -2.238 1.00 95.44 193 THR A CA 1
ATOM 1601 C C . THR A 1 193 ? 4.984 1.596 -3.735 1.00 95.44 193 THR A C 1
ATOM 1603 O O . THR A 1 193 ? 5.604 0.696 -4.312 1.00 95.44 193 THR A O 1
ATOM 1606 N N . ALA A 1 194 ? 4.530 2.670 -4.367 1.00 93.19 194 ALA A N 1
ATOM 1607 C CA . ALA A 1 194 ? 4.825 3.028 -5.744 1.00 93.19 194 ALA A CA 1
ATOM 1608 C C . ALA A 1 194 ? 6.083 3.904 -5.869 1.00 93.19 194 ALA A C 1
ATOM 1610 O O . ALA A 1 194 ? 6.556 4.111 -6.985 1.00 93.19 194 ALA A O 1
ATOM 1611 N N . PHE A 1 195 ? 6.624 4.403 -4.750 1.00 90.31 195 PHE A N 1
ATOM 1612 C CA . PHE A 1 195 ? 7.757 5.330 -4.711 1.00 90.31 195 PHE A CA 1
ATOM 1613 C C . PHE A 1 195 ? 8.766 4.979 -3.612 1.00 90.31 195 PHE A C 1
ATOM 1615 O O . PHE A 1 195 ? 8.519 4.151 -2.744 1.00 90.31 195 PHE A O 1
ATOM 1622 N N . GLY A 1 196 ? 9.917 5.650 -3.632 1.00 89.44 196 GLY A N 1
ATOM 1623 C CA . GLY A 1 196 ? 10.961 5.479 -2.624 1.00 89.44 196 GLY A CA 1
ATOM 1624 C C . GLY A 1 196 ? 11.918 4.334 -2.935 1.00 89.44 196 GLY A C 1
ATOM 1625 O O . GLY A 1 196 ? 11.858 3.717 -3.995 1.00 89.44 196 GLY A O 1
ATOM 1626 N N . ASP A 1 197 ? 12.851 4.088 -2.018 1.00 91.12 197 ASP A N 1
ATOM 1627 C CA . ASP A 1 197 ? 13.896 3.088 -2.218 1.00 91.12 197 ASP A CA 1
ATOM 1628 C C . ASP A 1 197 ? 13.398 1.687 -1.866 1.00 91.12 197 ASP A C 1
ATOM 1630 O O . ASP A 1 197 ? 13.041 1.402 -0.720 1.00 91.12 197 ASP A O 1
ATOM 1634 N N . ARG A 1 198 ? 13.352 0.807 -2.866 1.00 94.94 198 ARG A N 1
ATOM 1635 C CA . ARG A 1 198 ? 13.027 -0.611 -2.696 1.00 94.94 198 ARG A CA 1
ATOM 1636 C C . ARG A 1 198 ? 14.006 -1.462 -3.491 1.00 94.94 198 ARG A C 1
ATOM 1638 O O . ARG A 1 198 ? 14.484 -1.020 -4.541 1.00 94.94 198 ARG A O 1
ATOM 1645 N N . PRO A 1 199 ? 14.258 -2.716 -3.068 1.00 95.69 199 PRO A N 1
ATOM 1646 C CA . PRO A 1 199 ? 15.220 -3.586 -3.742 1.00 95.69 199 PRO A CA 1
ATOM 1647 C C . PRO A 1 199 ? 14.975 -3.713 -5.248 1.00 95.69 199 PRO A C 1
ATOM 1649 O O . PRO A 1 199 ? 15.932 -3.740 -6.022 1.00 95.69 199 PRO A O 1
ATOM 1652 N N . TRP A 1 200 ? 13.707 -3.707 -5.661 1.00 96.50 200 TRP A N 1
ATOM 1653 C CA . TRP A 1 200 ? 13.268 -3.855 -7.045 1.00 96.50 200 TRP A CA 1
ATOM 1654 C C . TRP A 1 200 ? 13.179 -2.552 -7.847 1.00 96.50 200 TRP A C 1
ATOM 1656 O O . TRP A 1 200 ? 12.914 -2.632 -9.043 1.00 96.50 200 TRP A O 1
ATOM 1666 N N . PHE A 1 201 ? 13.403 -1.374 -7.256 1.00 97.12 201 PHE A N 1
ATOM 1667 C CA . PHE A 1 201 ? 13.270 -0.099 -7.967 1.00 9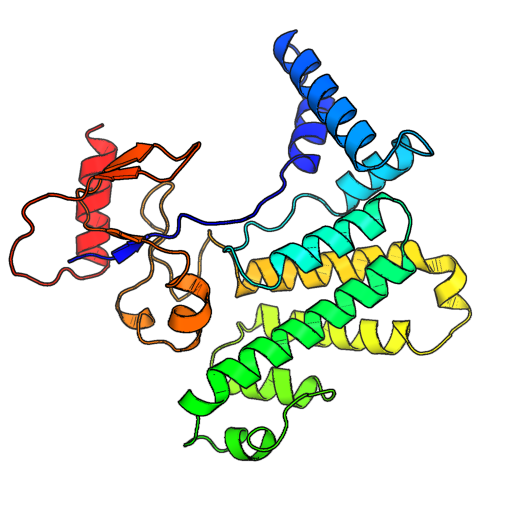7.12 201 PHE A CA 1
ATOM 1668 C C . PHE A 1 201 ? 14.590 0.471 -8.486 1.00 97.12 201 PHE A C 1
ATOM 1670 O O . PHE A 1 201 ? 15.636 0.370 -7.845 1.00 97.12 201 PHE A O 1
ATOM 1677 N N . ILE A 1 202 ? 14.509 1.120 -9.646 1.00 96.62 202 ILE A N 1
ATOM 1678 C CA . ILE A 1 202 ? 15.442 2.137 -10.133 1.00 96.62 202 ILE A CA 1
ATOM 1679 C C . ILE A 1 202 ? 14.865 3.488 -9.697 1.00 96.62 202 ILE A C 1
ATOM 1681 O O . ILE A 1 202 ? 13.753 3.833 -10.099 1.00 96.62 202 ILE A O 1
ATOM 1685 N N . THR A 1 203 ? 15.600 4.219 -8.861 1.00 93.75 203 THR A N 1
ATOM 1686 C CA . THR A 1 203 ? 15.111 5.412 -8.141 1.00 93.75 203 THR A CA 1
ATOM 1687 C C . THR A 1 203 ? 15.926 6.671 -8.409 1.00 93.75 203 THR A C 1
ATOM 1689 O O . THR A 1 203 ? 15.588 7.744 -7.921 1.00 93.75 203 THR A O 1
ATOM 1692 N N . ASP A 1 204 ? 16.998 6.569 -9.193 1.00 94.25 204 ASP A N 1
ATOM 1693 C CA . ASP A 1 204 ? 17.903 7.683 -9.464 1.00 94.25 204 ASP A CA 1
ATOM 1694 C C . ASP A 1 204 ? 17.413 8.601 -10.599 1.00 94.25 204 ASP A C 1
ATOM 1696 O O . ASP A 1 204 ? 18.085 9.577 -10.928 1.00 94.25 204 ASP A O 1
ATOM 1700 N N . ILE A 1 205 ? 16.247 8.307 -11.187 1.00 94.56 205 ILE A N 1
ATOM 1701 C CA . ILE A 1 205 ? 15.596 9.105 -12.231 1.00 94.56 205 ILE A CA 1
ATOM 1702 C C . ILE A 1 205 ? 14.567 10.036 -11.562 1.00 94.56 205 ILE A C 1
ATOM 1704 O O . ILE A 1 205 ? 13.607 9.547 -10.965 1.00 94.56 205 ILE A O 1
ATOM 1708 N N . PRO A 1 206 ? 14.721 11.371 -11.652 1.00 91.12 206 PRO A N 1
ATOM 1709 C CA . PRO A 1 206 ? 13.841 12.308 -10.957 1.00 91.12 206 PRO A CA 1
ATOM 1710 C C . PRO A 1 206 ? 12.361 12.132 -11.320 1.00 91.12 206 PRO A C 1
ATOM 1712 O O . PRO A 1 206 ? 11.986 12.230 -12.485 1.00 91.12 206 PRO A O 1
ATOM 1715 N N . GLY A 1 207 ? 11.517 11.895 -10.311 1.00 88.81 207 GLY A N 1
ATOM 1716 C CA . GLY A 1 207 ? 10.062 11.782 -10.474 1.00 88.81 207 GLY A CA 1
ATOM 1717 C C . GLY A 1 207 ? 9.580 10.518 -11.196 1.00 88.81 207 GLY A C 1
ATOM 1718 O O . GLY A 1 207 ? 8.392 10.411 -11.502 1.00 88.81 207 GLY A O 1
ATOM 1719 N N . GLU A 1 208 ? 10.462 9.556 -11.478 1.00 93.50 208 GLU A N 1
ATOM 1720 C CA . GLU A 1 208 ? 10.116 8.341 -12.213 1.00 93.50 208 GLU A CA 1
ATOM 1721 C C . GLU A 1 208 ? 10.634 7.089 -11.502 1.00 93.50 208 GLU A C 1
ATOM 1723 O O . GLU A 1 208 ? 11.789 7.024 -11.092 1.00 93.50 208 GLU A O 1
ATOM 1728 N N . ILE A 1 209 ? 9.780 6.070 -11.400 1.00 95.44 209 ILE A N 1
ATOM 1729 C CA . ILE A 1 209 ? 10.108 4.792 -10.765 1.00 95.44 209 ILE A CA 1
ATOM 1730 C C . ILE A 1 209 ? 9.988 3.676 -11.795 1.00 95.44 209 ILE A C 1
ATOM 1732 O O . ILE A 1 209 ? 8.973 3.555 -12.492 1.00 95.44 209 ILE A O 1
ATOM 1736 N N . TYR A 1 210 ? 11.026 2.845 -11.868 1.00 97.06 210 TYR A N 1
ATOM 1737 C CA . TYR A 1 210 ? 11.074 1.690 -12.759 1.00 97.06 210 TYR A CA 1
ATOM 1738 C C . TYR A 1 210 ? 11.447 0.423 -12.008 1.00 97.06 210 TYR A C 1
ATOM 1740 O O . TYR A 1 210 ? 12.168 0.474 -11.016 1.00 97.06 210 TYR A O 1
ATOM 1748 N N . ILE A 1 211 ? 11.010 -0.723 -12.516 1.00 97.69 211 ILE A N 1
ATOM 1749 C CA . ILE A 1 211 ? 11.431 -2.032 -12.018 1.00 97.69 211 ILE A CA 1
ATOM 1750 C C . ILE A 1 211 ? 12.810 -2.384 -12.592 1.00 97.69 211 ILE A C 1
ATOM 1752 O O . ILE A 1 211 ? 13.036 -2.263 -13.798 1.00 97.69 211 ILE A O 1
ATOM 1756 N N . LYS A 1 212 ? 13.730 -2.825 -11.728 1.00 97.25 212 LYS A N 1
ATOM 1757 C CA . LYS A 1 212 ? 15.039 -3.375 -12.106 1.00 97.25 212 LYS A CA 1
ATOM 1758 C C . LYS A 1 212 ? 14.870 -4.651 -12.917 1.00 97.25 212 LYS A C 1
ATOM 1760 O O . LYS A 1 212 ? 14.086 -5.523 -12.545 1.00 97.25 212 LYS A O 1
ATOM 1765 N N . SER A 1 213 ? 15.689 -4.816 -13.951 1.00 95.50 213 SER A N 1
ATOM 1766 C CA . SER A 1 213 ? 15.621 -5.996 -14.825 1.00 95.50 213 SER A CA 1
ATOM 1767 C C . SER A 1 213 ? 15.826 -7.318 -14.075 1.00 95.50 213 SER A C 1
ATOM 1769 O O . SER A 1 213 ? 15.158 -8.305 -14.369 1.00 95.50 213 SER A O 1
ATOM 1771 N N . SER A 1 214 ? 16.683 -7.332 -13.049 1.00 95.69 214 SER A N 1
ATOM 1772 C CA . SER A 1 214 ? 16.932 -8.511 -12.204 1.00 95.69 214 SER A CA 1
ATOM 1773 C C . SER A 1 214 ? 15.741 -8.935 -11.337 1.00 95.69 214 SER A C 1
ATOM 1775 O O . SER A 1 214 ? 15.738 -10.047 -10.815 1.00 95.69 214 SER A O 1
ATOM 1777 N N . TRP A 1 215 ? 14.730 -8.075 -11.189 1.00 97.12 215 TRP A N 1
ATOM 1778 C CA . TRP A 1 215 ? 13.537 -8.324 -10.380 1.00 97.12 215 TRP A CA 1
ATOM 1779 C C . TRP A 1 215 ? 12.290 -8.642 -11.213 1.00 97.12 215 TRP A C 1
ATOM 1781 O O . TRP A 1 215 ? 11.287 -9.067 -10.649 1.00 97.12 215 TRP A O 1
ATOM 1791 N N . GLU A 1 216 ? 12.332 -8.502 -12.541 1.00 95.94 216 GLU A N 1
ATOM 1792 C CA . GLU A 1 216 ? 11.170 -8.735 -13.417 1.00 95.94 216 GLU A CA 1
ATOM 1793 C C . GLU A 1 216 ? 10.669 -10.194 -13.389 1.00 95.94 216 GLU A C 1
ATOM 1795 O O . GLU A 1 216 ? 9.486 -10.457 -13.609 1.00 95.94 216 GLU A O 1
ATOM 1800 N N . SER A 1 217 ? 11.553 -11.153 -13.095 1.00 96.00 217 SER A N 1
ATOM 1801 C CA . SER A 1 217 ? 11.207 -12.573 -12.942 1.00 96.00 217 SER A CA 1
ATOM 1802 C C . SER A 1 217 ? 10.793 -12.959 -11.520 1.00 96.00 217 SER A C 1
ATOM 1804 O O . SER A 1 217 ? 10.399 -14.101 -11.288 1.00 96.00 217 SER A O 1
ATOM 1806 N N . ASN A 1 218 ? 10.880 -12.036 -10.557 1.00 97.50 218 ASN A N 1
ATOM 1807 C CA . ASN A 1 218 ? 10.507 -12.323 -9.182 1.00 97.50 218 ASN A CA 1
ATOM 1808 C C . ASN A 1 218 ? 8.976 -12.522 -9.085 1.00 97.50 218 ASN A C 1
ATOM 1810 O O . ASN A 1 218 ? 8.230 -11.633 -9.510 1.00 97.50 218 ASN A O 1
ATOM 1814 N N . PRO A 1 219 ? 8.487 -13.629 -8.488 1.00 97.56 219 PRO A N 1
ATOM 1815 C CA . PRO A 1 219 ? 7.054 -13.921 -8.406 1.00 97.56 219 PRO A CA 1
ATOM 1816 C C . PRO A 1 219 ? 6.209 -12.801 -7.783 1.00 97.56 219 PRO A C 1
ATOM 1818 O O . PRO A 1 219 ? 5.116 -12.508 -8.261 1.00 97.56 219 PRO A O 1
ATOM 1821 N N . PHE A 1 220 ? 6.720 -12.126 -6.748 1.00 97.44 220 PHE A N 1
ATOM 1822 C CA . PHE A 1 220 ? 6.022 -11.007 -6.111 1.00 97.44 220 PHE A CA 1
ATOM 1823 C C . PHE A 1 220 ? 5.862 -9.815 -7.065 1.00 97.44 220 PHE A C 1
ATOM 1825 O O . PHE A 1 220 ? 4.784 -9.229 -7.155 1.00 97.44 220 PHE A O 1
ATOM 1832 N N . ILE A 1 221 ? 6.907 -9.491 -7.829 1.00 97.69 221 ILE A N 1
ATOM 1833 C CA . ILE A 1 221 ? 6.894 -8.389 -8.799 1.00 97.69 221 ILE A CA 1
ATOM 1834 C C . ILE A 1 221 ? 5.921 -8.679 -9.939 1.00 97.69 221 ILE A C 1
ATOM 1836 O O . ILE A 1 221 ? 5.129 -7.807 -10.302 1.00 97.69 221 ILE A O 1
ATOM 1840 N N . GLN A 1 222 ? 5.923 -9.913 -10.445 1.00 97.19 222 GLN A N 1
ATOM 1841 C CA . GLN A 1 222 ? 4.987 -10.363 -11.477 1.00 97.19 222 GLN A CA 1
ATOM 1842 C C . GLN A 1 222 ? 3.532 -10.318 -11.011 1.00 97.19 222 GLN A C 1
ATOM 1844 O O . GLN A 1 222 ? 2.659 -9.933 -11.783 1.00 97.19 222 GLN A O 1
ATOM 1849 N N . LEU A 1 223 ? 3.273 -10.681 -9.753 1.00 96.44 223 LEU A N 1
ATOM 1850 C CA . LEU A 1 223 ? 1.929 -10.673 -9.185 1.00 96.44 223 LEU A CA 1
ATOM 1851 C C . LEU A 1 223 ? 1.401 -9.253 -8.931 1.00 96.44 223 LEU A C 1
ATOM 1853 O O . LEU A 1 223 ? 0.216 -8.999 -9.131 1.00 96.44 223 LEU A O 1
ATOM 1857 N N . VAL A 1 224 ? 2.248 -8.345 -8.438 1.00 95.88 224 VAL A N 1
ATOM 1858 C CA . VAL A 1 224 ? 1.794 -7.082 -7.827 1.00 95.88 224 VAL A CA 1
ATOM 1859 C C . VAL A 1 224 ? 2.115 -5.855 -8.678 1.00 95.88 224 VAL A C 1
ATOM 1861 O O . VAL A 1 224 ? 1.260 -4.989 -8.868 1.00 95.88 224 VAL A O 1
ATOM 1864 N N . TYR A 1 225 ? 3.340 -5.760 -9.190 1.00 96.56 225 TYR A N 1
ATOM 1865 C CA . TYR A 1 225 ? 3.841 -4.539 -9.823 1.00 96.56 225 TYR A CA 1
ATOM 1866 C C . TYR A 1 225 ? 3.642 -4.533 -11.333 1.00 96.56 225 TYR A C 1
ATOM 1868 O O . TYR A 1 225 ? 3.164 -3.537 -11.878 1.00 96.56 225 TYR A O 1
ATOM 1876 N N . LEU A 1 226 ? 3.985 -5.629 -12.018 1.00 95.44 226 LEU A N 1
ATOM 1877 C CA . LEU A 1 226 ? 3.906 -5.681 -13.481 1.00 95.44 226 LEU A CA 1
ATOM 1878 C C . LEU A 1 226 ? 2.493 -5.432 -14.033 1.00 95.44 226 LEU A C 1
ATOM 1880 O O . LEU A 1 226 ? 2.397 -4.666 -14.990 1.00 95.44 226 LEU A O 1
ATOM 1884 N N . PRO A 1 227 ? 1.399 -5.955 -13.434 1.00 93.38 227 PRO A N 1
ATOM 1885 C CA . PRO A 1 227 ? 0.043 -5.690 -13.926 1.00 93.38 227 PRO A CA 1
ATOM 1886 C C . PRO A 1 227 ? -0.352 -4.207 -13.892 1.00 93.38 227 PRO A C 1
ATOM 1888 O O . PRO A 1 227 ? -1.253 -3.791 -14.612 1.00 93.38 227 PRO A O 1
ATOM 1891 N N . ASN A 1 228 ? 0.330 -3.410 -13.066 1.00 90.25 228 ASN A N 1
ATOM 1892 C CA . ASN A 1 228 ? 0.060 -1.990 -12.835 1.00 90.25 228 ASN A CA 1
ATOM 1893 C C . ASN A 1 228 ? 1.157 -1.076 -13.405 1.00 90.25 228 ASN A C 1
ATOM 1895 O O . ASN A 1 228 ? 1.198 0.123 -13.112 1.00 90.25 228 ASN A O 1
ATOM 1899 N N . SER A 1 229 ? 2.060 -1.643 -14.204 1.00 94.06 229 SER A N 1
ATOM 1900 C CA . SER A 1 229 ? 3.195 -0.948 -14.802 1.00 94.06 229 SER A CA 1
ATOM 1901 C C . SER A 1 229 ? 3.114 -0.982 -16.322 1.00 94.06 229 SER A C 1
ATOM 1903 O O . SER A 1 229 ? 2.504 -1.873 -16.908 1.00 94.06 229 SER A O 1
ATOM 1905 N N . VAL A 1 230 ? 3.780 -0.033 -16.980 1.00 94.06 230 VAL A N 1
ATOM 1906 C CA . VAL A 1 230 ? 3.869 -0.005 -18.446 1.00 94.06 230 VAL A CA 1
ATOM 1907 C C . VAL A 1 230 ? 5.304 -0.241 -18.884 1.00 94.06 230 VAL A C 1
ATOM 1909 O O . VAL A 1 230 ? 6.228 0.398 -18.385 1.00 94.06 230 VAL A O 1
ATOM 1912 N N . LEU A 1 231 ? 5.503 -1.157 -19.829 1.00 94.88 231 LEU A N 1
ATOM 1913 C CA . LEU A 1 231 ? 6.818 -1.437 -20.392 1.00 94.88 231 LEU A CA 1
ATOM 1914 C C . LEU A 1 231 ? 7.215 -0.342 -21.392 1.00 94.88 231 LEU A C 1
ATOM 1916 O O . LEU A 1 231 ? 6.666 -0.275 -22.491 1.00 94.88 231 LEU A O 1
ATOM 1920 N N . VAL A 1 232 ? 8.196 0.487 -21.031 1.00 95.31 232 VAL A N 1
ATOM 1921 C CA . VAL A 1 232 ? 8.594 1.667 -21.817 1.00 95.31 232 VAL A CA 1
ATOM 1922 C C . VAL A 1 232 ? 10.100 1.736 -22.047 1.00 95.31 232 VAL A C 1
ATOM 1924 O O . VAL A 1 232 ? 10.895 1.323 -21.202 1.00 95.31 232 VAL A O 1
ATOM 1927 N N . GLY A 1 233 ? 10.525 2.245 -23.202 1.00 95.06 233 GLY A N 1
ATOM 1928 C CA . GLY A 1 233 ? 11.934 2.547 -23.452 1.00 95.06 233 GLY A CA 1
ATOM 1929 C C . GLY A 1 233 ? 12.355 3.908 -22.892 1.00 95.06 233 GLY A C 1
ATOM 1930 O O . GLY A 1 233 ? 11.530 4.726 -22.504 1.00 95.06 233 GLY A O 1
ATOM 1931 N N . TYR A 1 234 ? 13.658 4.194 -22.850 1.00 94.19 234 TYR A N 1
ATOM 1932 C CA . TYR A 1 234 ? 14.170 5.428 -22.229 1.00 94.19 234 TYR A CA 1
ATOM 1933 C C . TYR A 1 234 ? 13.722 6.722 -22.945 1.00 94.19 234 TYR A C 1
ATOM 1935 O O . TYR A 1 234 ? 13.733 7.790 -22.334 1.00 94.19 234 TYR A O 1
ATOM 1943 N N . LYS A 1 235 ? 13.294 6.633 -24.215 1.00 94.62 235 LYS A N 1
ATOM 1944 C CA . LYS A 1 235 ? 12.807 7.771 -25.017 1.00 94.62 235 LYS A CA 1
ATOM 1945 C C . LYS A 1 235 ? 11.307 8.033 -24.876 1.00 94.62 235 LYS A C 1
ATOM 1947 O O . LYS A 1 235 ? 10.842 9.025 -25.422 1.00 94.62 235 LYS A O 1
ATOM 1952 N N . HIS A 1 236 ? 10.560 7.172 -24.180 1.00 94.94 236 HIS A N 1
ATOM 1953 C CA . HIS A 1 236 ? 9.107 7.308 -24.096 1.00 94.94 236 HIS A CA 1
ATOM 1954 C C . HIS A 1 236 ? 8.673 8.686 -23.572 1.00 94.94 236 HIS A C 1
ATOM 1956 O O . HIS A 1 236 ? 9.363 9.342 -22.780 1.00 94.94 236 HIS A O 1
ATOM 1962 N N . GLU A 1 237 ? 7.477 9.091 -23.975 1.00 93.38 237 GLU A N 1
ATOM 1963 C CA . GLU A 1 237 ? 6.850 10.333 -23.554 1.00 93.38 237 GLU A CA 1
ATOM 1964 C C . GLU A 1 237 ? 5.458 10.063 -23.003 1.00 93.38 237 GLU A C 1
ATOM 1966 O O . GLU A 1 237 ? 4.641 9.401 -23.642 1.00 93.38 237 GLU A O 1
ATOM 1971 N N . ILE A 1 238 ? 5.168 10.627 -21.834 1.00 90.81 238 ILE A N 1
ATOM 1972 C CA . ILE A 1 238 ? 3.805 10.679 -21.316 1.00 90.81 238 ILE A CA 1
ATOM 1973 C C . ILE A 1 238 ? 3.103 11.843 -22.012 1.00 90.81 238 ILE A C 1
ATOM 1975 O O . ILE A 1 238 ? 3.479 12.997 -21.820 1.00 90.81 238 ILE A O 1
ATOM 1979 N N . LYS A 1 239 ? 2.101 11.541 -22.839 1.00 91.56 239 LYS A N 1
ATOM 1980 C CA . LYS A 1 239 ? 1.277 12.552 -23.518 1.00 91.56 239 LYS A CA 1
ATOM 1981 C C . LYS A 1 239 ? 0.132 13.024 -22.632 1.00 91.56 239 LYS A C 1
ATOM 1983 O O . LYS A 1 239 ? -0.223 14.198 -22.643 1.00 91.56 239 LYS A O 1
ATOM 1988 N N . THR A 1 240 ? -0.458 12.114 -21.866 1.00 88.06 240 THR A N 1
ATOM 1989 C CA . THR A 1 240 ? -1.580 12.405 -20.969 1.00 88.06 240 THR A CA 1
ATOM 1990 C C . THR A 1 240 ? -1.569 11.405 -19.816 1.00 88.06 240 THR A C 1
ATOM 1992 O O . THR A 1 240 ? -1.206 10.249 -20.014 1.00 88.06 240 THR A O 1
ATOM 1995 N N . ILE A 1 241 ? -1.932 11.856 -18.614 1.00 82.12 241 ILE A N 1
ATOM 1996 C CA . ILE A 1 241 ? -2.160 10.992 -17.438 1.00 82.12 241 ILE A CA 1
ATOM 1997 C C . ILE A 1 241 ? -3.654 10.961 -17.094 1.00 82.12 241 ILE A C 1
ATOM 1999 O O . ILE A 1 241 ? -4.193 9.913 -16.751 1.00 82.12 241 ILE A O 1
ATOM 2003 N N . VAL A 1 242 ? -4.332 12.108 -17.218 1.00 79.75 242 VAL A N 1
ATOM 2004 C CA . VAL A 1 242 ? -5.749 12.298 -16.883 1.00 79.75 242 VAL A CA 1
ATOM 2005 C C . VAL A 1 242 ? -6.500 12.777 -18.133 1.00 79.75 242 VAL A C 1
ATOM 2007 O O . VAL A 1 242 ? -6.043 13.739 -18.750 1.00 79.75 242 VAL A O 1
ATOM 2010 N N . PRO A 1 243 ? -7.631 12.152 -18.525 1.00 79.44 243 PRO A N 1
ATOM 2011 C CA . PRO A 1 243 ? -8.375 11.108 -17.804 1.00 79.44 243 PRO A CA 1
ATOM 2012 C C . PRO A 1 243 ? -7.829 9.685 -17.992 1.00 79.44 243 PRO A C 1
ATOM 2014 O O . PRO A 1 243 ? -8.279 8.769 -17.312 1.00 79.44 243 PRO A O 1
ATOM 2017 N N . SER A 1 244 ? -6.889 9.482 -18.916 1.00 82.69 244 SER A N 1
ATOM 2018 C CA . SER A 1 244 ? -6.277 8.178 -19.181 1.00 82.69 244 SER A CA 1
ATOM 2019 C C . SER A 1 244 ? -4.789 8.322 -19.485 1.00 82.69 244 SER A C 1
ATOM 2021 O O . SER A 1 244 ? -4.343 9.360 -19.985 1.00 82.69 244 SER A O 1
ATOM 2023 N N . ILE A 1 245 ? -4.026 7.273 -19.170 1.00 84.75 245 ILE A N 1
ATOM 2024 C CA . ILE A 1 245 ? -2.586 7.219 -19.413 1.00 84.75 245 ILE A CA 1
ATOM 2025 C C . ILE A 1 245 ? -2.347 6.958 -20.902 1.00 84.75 245 ILE A C 1
ATOM 2027 O O . ILE A 1 245 ? -2.653 5.880 -21.409 1.00 84.75 245 ILE A O 1
ATOM 2031 N N . VAL A 1 246 ? -1.760 7.937 -21.590 1.00 89.38 246 VAL A N 1
ATOM 2032 C CA . VAL A 1 246 ? -1.350 7.845 -22.996 1.00 89.38 246 VAL A CA 1
ATOM 2033 C C . VAL A 1 246 ? 0.160 8.014 -23.074 1.00 89.38 246 VAL A C 1
ATOM 2035 O O . VAL A 1 246 ? 0.703 9.060 -22.704 1.00 89.38 246 VAL A O 1
ATOM 2038 N N . ILE A 1 247 ? 0.839 6.980 -23.568 1.00 92.50 247 ILE A N 1
ATOM 2039 C CA . ILE A 1 247 ? 2.298 6.932 -23.680 1.00 92.50 247 ILE A CA 1
ATOM 2040 C C . ILE A 1 247 ? 2.674 6.782 -25.148 1.00 92.50 247 ILE A C 1
ATOM 2042 O O . ILE A 1 247 ? 2.232 5.851 -25.814 1.00 92.50 247 ILE A O 1
ATOM 2046 N N . ASN A 1 248 ? 3.529 7.679 -25.628 1.00 92.94 248 ASN A N 1
ATOM 2047 C CA . ASN A 1 248 ? 4.221 7.506 -26.894 1.00 92.94 248 ASN A CA 1
ATOM 2048 C C . ASN A 1 248 ? 5.560 6.806 -26.637 1.00 92.94 248 ASN A C 1
ATOM 2050 O O . ASN A 1 248 ? 6.429 7.368 -25.972 1.00 92.94 248 ASN A O 1
ATOM 2054 N N . ASP A 1 249 ? 5.730 5.598 -27.167 1.00 92.69 249 ASP A N 1
ATOM 2055 C CA . ASP A 1 249 ? 6.988 4.846 -27.113 1.00 92.69 249 ASP A CA 1
ATOM 2056 C C . ASP A 1 249 ? 7.375 4.259 -28.484 1.00 92.69 249 ASP A C 1
ATOM 2058 O O . ASP A 1 249 ? 8.109 3.271 -28.572 1.00 92.69 249 ASP A O 1
ATOM 2062 N N . GLU A 1 250 ? 6.878 4.863 -29.569 1.00 88.50 250 GLU A N 1
ATOM 2063 C CA . GLU A 1 250 ? 7.144 4.459 -30.957 1.00 88.50 250 GLU A CA 1
ATOM 2064 C C . GLU A 1 250 ? 8.489 5.003 -31.452 1.00 88.50 250 GLU A C 1
ATOM 2066 O O . GLU A 1 250 ? 8.600 5.704 -32.456 1.00 88.50 250 GLU A O 1
ATOM 2071 N N . PHE A 1 251 ? 9.549 4.696 -30.710 1.00 89.88 251 PHE A N 1
ATOM 2072 C CA . PHE A 1 251 ? 10.902 5.101 -31.058 1.00 89.88 251 PHE A CA 1
ATOM 2073 C C . PHE A 1 251 ? 11.721 3.910 -31.534 1.00 89.88 251 PHE A C 1
ATOM 2075 O O . PHE A 1 251 ? 11.596 2.792 -31.034 1.00 89.88 251 PHE A O 1
ATOM 2082 N N . VAL A 1 252 ? 12.640 4.171 -32.462 1.00 85.56 252 VAL A N 1
ATOM 2083 C CA . VAL A 1 252 ? 13.646 3.181 -32.841 1.00 85.56 252 VAL A CA 1
ATOM 2084 C C . VAL A 1 252 ? 14.642 3.034 -31.690 1.00 85.56 252 VAL A C 1
ATOM 2086 O O . VAL A 1 252 ? 15.344 3.985 -31.303 1.00 85.56 252 VAL A O 1
ATOM 2089 N N . TYR A 1 253 ? 14.682 1.823 -31.143 1.00 86.38 253 TYR A N 1
ATOM 2090 C CA . TYR A 1 253 ? 15.649 1.380 -30.152 1.00 86.38 253 TYR A CA 1
ATOM 2091 C C . TYR A 1 253 ? 16.661 0.439 -30.821 1.00 86.38 253 TYR A C 1
ATOM 2093 O O . TYR A 1 253 ? 16.287 -0.388 -31.649 1.00 86.38 253 TYR A O 1
ATOM 2101 N N . GLY A 1 254 ? 17.951 0.591 -30.508 1.00 78.00 254 GLY A N 1
ATOM 2102 C CA . GLY A 1 254 ? 18.999 -0.277 -31.062 1.00 78.00 254 GLY A CA 1
ATOM 2103 C C . GLY A 1 254 ? 18.901 -1.710 -30.532 1.00 78.00 254 GLY A C 1
ATOM 2104 O O . GLY A 1 254 ? 18.317 -1.932 -29.486 1.00 78.00 254 GLY A O 1
ATOM 2105 N N . LEU A 1 255 ? 19.513 -2.685 -31.206 1.00 71.06 255 LEU A N 1
ATOM 2106 C CA . LEU A 1 255 ? 19.356 -4.116 -30.880 1.00 71.06 255 LEU A CA 1
ATOM 2107 C C . LEU A 1 255 ? 19.960 -4.550 -29.526 1.00 71.06 255 LEU A C 1
ATOM 2109 O O . LEU A 1 255 ? 19.678 -5.648 -29.051 1.00 71.06 255 LEU A O 1
ATOM 2113 N N . ASN A 1 256 ? 20.765 -3.702 -28.884 1.00 76.62 256 ASN A N 1
ATOM 2114 C CA . ASN A 1 256 ? 21.477 -4.057 -27.659 1.00 76.62 256 ASN A CA 1
ATOM 2115 C C . ASN A 1 256 ? 20.579 -3.945 -26.415 1.00 76.62 256 ASN A C 1
ATOM 2117 O O . ASN A 1 256 ? 19.866 -2.958 -26.199 1.00 76.62 256 ASN A O 1
ATOM 2121 N N . THR A 1 257 ? 20.655 -4.941 -25.534 1.00 82.69 257 THR A N 1
ATOM 2122 C CA . THR A 1 257 ? 20.034 -4.884 -24.209 1.00 82.69 257 THR A CA 1
ATOM 2123 C C . THR A 1 257 ? 20.747 -3.861 -23.330 1.00 82.69 257 THR A C 1
ATOM 2125 O O . THR A 1 257 ? 21.929 -4.010 -23.051 1.00 82.69 257 THR A O 1
ATOM 2128 N N . LEU A 1 258 ? 20.016 -2.846 -22.866 1.00 90.62 258 LEU A N 1
ATOM 2129 C CA . LEU A 1 258 ? 20.513 -1.898 -21.866 1.00 90.62 258 LEU A CA 1
ATOM 2130 C C . LEU A 1 258 ? 20.499 -2.524 -20.470 1.00 90.62 258 LEU A C 1
ATOM 2132 O O . LEU A 1 258 ? 19.498 -3.142 -20.085 1.00 90.62 258 LEU A O 1
ATOM 2136 N N . THR A 1 259 ? 21.561 -2.292 -19.708 1.00 94.62 259 THR A N 1
ATOM 2137 C CA . THR A 1 259 ? 21.595 -2.449 -18.249 1.00 94.62 259 THR A CA 1
ATOM 2138 C C . THR A 1 259 ? 20.700 -1.406 -17.565 1.00 94.62 259 THR A C 1
ATOM 2140 O O . THR A 1 259 ? 20.295 -0.413 -18.177 1.00 94.62 259 THR A O 1
ATOM 2143 N N . ASP A 1 260 ? 20.379 -1.614 -16.284 1.00 96.06 260 ASP A N 1
ATOM 2144 C CA . ASP A 1 260 ? 19.578 -0.656 -15.500 1.00 96.06 260 ASP A CA 1
ATOM 2145 C C . ASP A 1 260 ? 20.275 0.716 -15.401 1.00 96.06 260 ASP A C 1
ATOM 2147 O O . ASP A 1 260 ? 19.631 1.754 -15.562 1.00 96.06 260 ASP A O 1
ATOM 2151 N N . GLN A 1 261 ? 21.604 0.723 -15.248 1.00 96.00 261 GLN A N 1
ATOM 2152 C CA . GLN A 1 261 ? 22.403 1.948 -15.168 1.00 96.00 261 GLN A CA 1
ATOM 2153 C C . GLN A 1 261 ? 22.448 2.712 -16.497 1.00 96.00 261 GLN A C 1
ATOM 2155 O O . GLN A 1 261 ? 22.352 3.943 -16.518 1.00 96.00 261 GLN A O 1
ATOM 2160 N N . GLU A 1 262 ? 22.580 2.003 -17.620 1.00 95.12 262 GLU A N 1
ATOM 2161 C CA . GLU A 1 262 ? 22.554 2.623 -18.948 1.00 95.12 262 GLU A CA 1
ATOM 2162 C C . GLU A 1 262 ? 21.171 3.185 -19.272 1.00 95.12 262 GLU A C 1
ATOM 2164 O O . GLU A 1 262 ? 21.074 4.284 -19.824 1.00 95.12 262 GLU A O 1
ATOM 2169 N N . PHE A 1 263 ? 20.104 2.459 -18.914 1.00 95.75 263 PHE A N 1
ATOM 2170 C CA . PHE A 1 263 ? 18.732 2.942 -19.057 1.00 95.75 263 PHE A CA 1
ATOM 2171 C C . PHE A 1 263 ? 18.534 4.244 -18.279 1.00 95.75 263 PHE A C 1
ATOM 2173 O O . PHE A 1 263 ? 18.089 5.237 -18.857 1.00 95.75 263 PHE A O 1
ATOM 2180 N N . SER A 1 264 ? 18.927 4.261 -17.001 1.00 96.50 264 SER A N 1
ATOM 2181 C CA . SER A 1 264 ? 18.801 5.442 -16.149 1.00 96.50 264 SER A CA 1
ATOM 2182 C C . SER A 1 264 ? 19.608 6.627 -16.673 1.00 96.50 264 SER A C 1
ATOM 2184 O O . SER A 1 264 ? 19.071 7.721 -16.844 1.00 96.50 264 SER A O 1
ATOM 2186 N N . THR A 1 265 ? 20.878 6.414 -17.025 1.00 96.12 265 THR A N 1
ATOM 2187 C CA . THR A 1 265 ? 21.743 7.470 -17.581 1.00 96.12 265 THR A CA 1
ATOM 2188 C C . THR A 1 265 ? 21.124 8.104 -18.825 1.00 96.12 265 THR A C 1
ATOM 2190 O O . THR A 1 265 ? 20.994 9.325 -18.896 1.00 96.12 265 THR A O 1
ATOM 2193 N N . LYS A 1 266 ? 20.672 7.282 -19.781 1.00 94.62 266 LYS A N 1
ATOM 2194 C CA . LYS A 1 266 ? 20.034 7.775 -21.008 1.00 94.62 266 LYS A CA 1
ATOM 2195 C C . LYS A 1 266 ? 18.713 8.494 -20.731 1.00 94.62 266 LYS A C 1
ATOM 2197 O O . LYS A 1 266 ? 18.420 9.476 -21.407 1.00 94.62 266 LYS A O 1
ATOM 2202 N N . ARG A 1 267 ? 17.919 8.028 -19.760 1.00 95.12 267 ARG A N 1
ATOM 2203 C CA . ARG A 1 267 ? 16.651 8.673 -19.391 1.00 95.12 267 ARG A CA 1
ATOM 2204 C C . ARG A 1 267 ? 16.878 10.046 -18.762 1.00 95.12 267 ARG A C 1
ATOM 2206 O O . ARG A 1 267 ? 16.205 10.994 -19.144 1.00 95.12 267 ARG A O 1
ATOM 2213 N N . LYS A 1 268 ? 17.850 10.164 -17.856 1.00 95.12 268 LYS A N 1
ATOM 2214 C CA . LYS A 1 268 ? 18.190 11.427 -17.182 1.00 95.12 268 LYS A CA 1
ATOM 2215 C C . LYS A 1 268 ? 18.681 12.498 -18.150 1.00 95.12 268 LYS A C 1
ATOM 2217 O O . LYS A 1 268 ? 18.256 13.638 -18.031 1.00 95.12 268 LYS A O 1
ATOM 2222 N N . MET A 1 269 ? 19.509 12.127 -19.132 1.00 93.25 269 MET A N 1
ATOM 2223 C CA . MET A 1 269 ? 19.946 13.060 -20.182 1.00 93.25 269 MET A CA 1
ATOM 2224 C C . MET A 1 269 ? 18.743 13.693 -20.898 1.00 93.25 269 MET A C 1
ATOM 2226 O O . MET A 1 269 ? 18.650 14.907 -20.979 1.00 93.25 269 MET A O 1
ATOM 2230 N N . LEU A 1 270 ? 17.756 12.881 -21.289 1.00 90.38 270 LEU A N 1
ATOM 2231 C CA . LEU A 1 270 ? 16.552 13.372 -21.972 1.00 90.38 270 LEU A CA 1
ATOM 2232 C C . LEU A 1 270 ? 15.624 14.224 -21.097 1.00 90.38 270 LEU A C 1
ATOM 2234 O O . LEU A 1 270 ? 14.842 14.998 -21.641 1.00 90.38 270 LEU A O 1
ATOM 2238 N N . ILE A 1 271 ? 15.642 14.036 -19.775 1.00 88.50 271 ILE A N 1
ATOM 2239 C CA . ILE A 1 271 ? 14.857 14.859 -18.846 1.00 88.50 271 ILE A CA 1
ATOM 2240 C C . ILE A 1 271 ? 15.521 16.226 -18.667 1.00 88.50 271 ILE A C 1
ATOM 2242 O O . ILE A 1 271 ? 14.817 17.224 -18.645 1.00 88.50 271 ILE A O 1
ATOM 2246 N N . ASN A 1 272 ? 16.851 16.272 -18.569 1.00 82.94 272 ASN A N 1
ATOM 2247 C CA . ASN A 1 272 ? 17.595 17.518 -18.370 1.00 82.94 272 ASN A CA 1
ATOM 2248 C C . ASN A 1 272 ? 17.640 18.410 -19.621 1.00 82.94 272 ASN A C 1
ATOM 2250 O O . ASN A 1 272 ? 17.848 19.612 -19.498 1.00 82.94 272 ASN A O 1
ATOM 2254 N N . ASP A 1 273 ? 17.466 17.824 -20.806 1.00 74.00 273 ASP A N 1
ATOM 2255 C CA . ASP A 1 273 ? 17.422 18.554 -22.078 1.00 74.00 273 ASP A CA 1
ATOM 2256 C C . ASP A 1 273 ? 16.042 19.199 -22.362 1.00 74.00 273 ASP A C 1
ATOM 2258 O O . ASP A 1 273 ? 15.874 19.842 -23.402 1.00 74.00 273 ASP A O 1
ATOM 2262 N N . LYS A 1 274 ? 15.047 19.008 -21.481 1.00 66.44 274 LYS A N 1
ATOM 2263 C CA . LYS A 1 274 ? 13.682 19.560 -21.580 1.00 66.44 274 LYS A CA 1
ATOM 2264 C C . LYS A 1 274 ? 13.456 20.681 -20.572 1.00 66.44 274 LYS A C 1
ATOM 2266 O O . LYS A 1 274 ? 12.751 21.640 -20.957 1.00 66.44 274 LYS A O 1
#

Secondary structure (DSSP, 8-state):
--EEEE--EE---HHHHHHHHHHH--SHHHHHHHHHHHHHHHHHH-STTHHHHHHHHHHH-SPP-EES-TTHHHHHHHHHHHHTT-HHHHHHHHHHHHHHHHHHHHHHHGGGGTTSTTHHHHTT-SS---HHHHHHHHHHTT-S-HHHHHHHHHHHHHHHHHHS--TTHHHHHHHHHHHHHHHHHHHHHHHHBSSS--TTEE--STT--EE-GGGTT-HHHHHHTGGGEEEE-TT-EEEE-SSS-EEE------SSPPPHHHHHHHHHHHHHT-